Protein AF-K1SPN5-F1 (afdb_monomer)

Radius of gyration: 24.49 Å; Cα contacts (8 Å, |Δi|>4): 151; chains: 1; bounding box: 62×58×58 Å

InterPro domains:
  IPR012867 Domain of unknown function DUF1648 [PF07853] (56-100)

Organism: NCBI:txid408170

Secondary structure (DSSP, 8-state):
--SSSS------GGG--HHHHHHHHHHHHHHTHHHHHHHHHHHHHHHTSHHHHHHHHHHHHHHHHHHTTTS-SEEEEEEETTEEEEEEEGGGGGHHHHHHHHIIIIIHHHHHHHHHTT-TTHHHHHHHHHHHHHHHHHHHHHHHHHHHTTS---HHHHHHHHHHHHHHHHHHHHHHHHHHHHH--

Sequence (185 aa):
MCEKMLDEESISYEKLQVEQYVTELQDYWKDNQTVFKLDSVSFLYIWGSMLTWITITVLCLIIGALSYSKLPTEIPVQWSKGVATSLVNKNWIFICPVICIIIRYLLKPFIYAKLQMNNYYGEIITEYLTNYMCFIVLSVEIFSILFTFGVVKSVVVLLFVDTAIFIGLLVVGLTKMDLRGKEVL

Solvent-accessible surface area (backbone atoms only — not comparable to full-atom values): 10394 Å² total; per-residue (Å²): 145,88,81,84,87,83,84,80,83,78,88,70,80,88,70,68,68,60,67,63,56,50,55,50,49,53,51,49,51,61,69,46,38,59,61,61,53,48,46,39,43,52,45,48,55,53,48,29,32,71,64,44,44,53,52,51,36,50,47,34,50,50,52,36,62,73,42,56,85,77,52,57,74,56,39,54,80,39,74,54,98,60,40,72,75,39,72,41,57,46,74,57,53,64,45,46,35,53,50,38,49,44,41,58,70,59,48,33,59,56,48,32,61,62,32,52,78,76,37,94,61,16,66,56,50,31,36,30,52,44,35,49,55,38,46,51,43,44,52,50,50,53,46,35,55,37,37,75,72,67,75,53,57,58,67,66,61,52,52,51,51,52,49,54,52,54,52,49,47,48,54,55,19,50,54,52,52,52,55,52,59,61,74,77,109

Mean predicted aligned error: 11.56 Å

pLDDT: mean 81.72, std 17.34, range [42.69, 98.0]

Foldseek 3Di:
DPPPPPPDDDPDPPPPPVVVVVVVVVVVCVVCVVVVLVVLLVCLVVLLDPVLLVVLLVLLVVLLVVCLVVFDQWWADDDDPQDRPDIDGSVCSNCLSVVLVCLVPPVLVVQLVVQVVPDPCSSSVSSNVSSLVSVLSSLSSVVRSCVSVVNDRDNPVVVVVSVVVSVVSVVSNVVSVVVVVVVVD

Structure (mmCIF, N/CA/C/O backbone):
data_AF-K1SPN5-F1
#
_entry.id   AF-K1SPN5-F1
#
loop_
_atom_site.group_PDB
_atom_site.id
_atom_site.type_symbol
_atom_site.label_atom_id
_atom_site.label_alt_id
_atom_site.label_comp_id
_atom_site.label_asym_id
_atom_site.label_entity_id
_atom_site.label_seq_id
_atom_site.pdbx_PDB_ins_code
_atom_site.Cartn_x
_atom_site.Cartn_y
_atom_site.Cartn_z
_atom_site.occupancy
_atom_site.B_iso_or_equiv
_atom_site.auth_seq_id
_atom_site.auth_comp_id
_atom_site.auth_asym_id
_atom_site.auth_atom_id
_atom_site.pdbx_PDB_model_num
ATOM 1 N N . MET A 1 1 ? -37.118 43.566 -34.514 1.00 47.38 1 MET A N 1
ATOM 2 C CA . MET A 1 1 ? -36.275 42.359 -34.687 1.00 47.38 1 MET A CA 1
ATOM 3 C C . MET A 1 1 ? -36.193 41.569 -33.370 1.00 47.38 1 MET A C 1
ATOM 5 O O . MET A 1 1 ? -35.115 41.166 -32.979 1.00 47.38 1 MET A O 1
ATOM 9 N N . CYS A 1 2 ? -37.329 41.364 -32.685 1.00 52.19 2 CYS A N 1
ATOM 10 C CA . CYS A 1 2 ? -37.453 40.576 -31.443 1.00 52.19 2 CYS A CA 1
ATOM 11 C C . CYS A 1 2 ? -38.845 39.915 -31.335 1.00 52.19 2 CYS A C 1
ATOM 13 O O . CYS A 1 2 ? -39.361 39.721 -30.247 1.00 52.19 2 CYS A O 1
ATOM 15 N N . GLU A 1 3 ? -39.47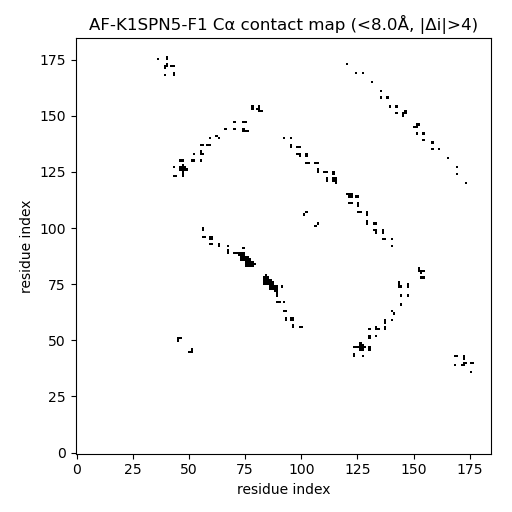3 39.584 -32.465 1.00 46.19 3 GLU A N 1
ATOM 16 C CA . GLU A 1 3 ? -40.825 38.987 -32.482 1.00 46.19 3 GLU A CA 1
ATOM 17 C C . GLU A 1 3 ? -40.953 37.826 -33.480 1.00 46.19 3 GLU A C 1
ATOM 19 O O . GLU A 1 3 ? -42.043 37.350 -33.753 1.00 46.19 3 GLU A O 1
ATOM 24 N N . LYS A 1 4 ? -39.831 37.342 -34.033 1.00 45.22 4 LYS A N 1
ATOM 25 C CA . LYS A 1 4 ? -39.812 36.278 -35.054 1.00 45.22 4 LYS A CA 1
ATOM 26 C C . LYS A 1 4 ? -39.119 34.979 -34.621 1.00 45.22 4 LYS A C 1
ATOM 28 O O . LYS A 1 4 ? -38.782 34.172 -35.471 1.00 45.22 4 LYS A O 1
ATOM 33 N N . MET A 1 5 ? -38.884 34.781 -33.322 1.00 48.81 5 MET A N 1
ATOM 34 C CA . MET A 1 5 ? -38.258 33.552 -32.793 1.00 48.81 5 MET A CA 1
ATOM 35 C C . MET A 1 5 ? -39.192 32.705 -31.916 1.00 48.81 5 MET A C 1
ATOM 37 O O . MET A 1 5 ? -38.716 31.816 -31.221 1.00 48.81 5 MET A O 1
ATOM 41 N N . LEU A 1 6 ? -40.499 32.981 -31.900 1.00 53.19 6 LEU A N 1
ATOM 42 C CA . LEU A 1 6 ? -41.441 32.280 -31.016 1.00 53.19 6 LEU A CA 1
ATOM 43 C C . LEU A 1 6 ? -42.553 31.527 -31.748 1.00 53.19 6 LEU A C 1
ATOM 45 O O . LEU A 1 6 ? -43.523 31.143 -31.110 1.00 53.19 6 LEU A O 1
ATOM 49 N N . ASP A 1 7 ? -42.401 31.274 -33.046 1.00 49.66 7 ASP A N 1
ATOM 50 C CA . ASP A 1 7 ? -43.435 30.592 -33.826 1.00 49.66 7 ASP A CA 1
ATOM 51 C C . ASP A 1 7 ? -42.809 29.549 -34.759 1.00 49.66 7 ASP A C 1
ATOM 53 O O . ASP A 1 7 ? -42.741 29.737 -35.966 1.00 49.66 7 ASP A O 1
ATOM 57 N N . GLU A 1 8 ? -42.251 28.488 -34.166 1.00 46.84 8 GLU A N 1
ATOM 58 C CA . GLU A 1 8 ? -42.117 27.164 -34.797 1.00 46.84 8 GLU A CA 1
ATOM 59 C C . GLU A 1 8 ? -41.798 26.106 -33.723 1.00 46.84 8 GLU A C 1
ATOM 61 O O . GLU A 1 8 ? -40.666 25.739 -33.413 1.00 46.84 8 GLU A O 1
ATOM 66 N N . GLU A 1 9 ? -42.877 25.748 -33.039 1.00 46.34 9 GLU A N 1
ATOM 67 C CA . GLU A 1 9 ? -43.301 24.410 -32.633 1.00 46.34 9 GLU A CA 1
ATOM 68 C C . GLU A 1 9 ? -42.319 23.220 -32.794 1.00 46.34 9 GLU A C 1
ATOM 70 O O . GLU A 1 9 ? -41.941 22.801 -33.885 1.00 46.34 9 GLU A O 1
ATOM 75 N N . SER A 1 10 ? -42.079 22.550 -31.660 1.00 44.28 10 SER A N 1
ATOM 76 C CA . SER A 1 10 ? -41.686 21.137 -31.518 1.00 44.28 10 SER A CA 1
ATOM 77 C C . SER A 1 10 ? -40.294 20.710 -32.018 1.00 44.28 10 SER A C 1
ATOM 79 O O . SER A 1 10 ? -40.109 20.129 -33.085 1.00 44.28 10 SER A O 1
ATOM 81 N N . ILE A 1 11 ? -39.298 20.836 -31.136 1.00 48.09 11 ILE A N 1
ATOM 82 C CA . ILE A 1 11 ? -38.079 20.024 -31.224 1.00 48.09 11 ILE A CA 1
ATOM 83 C C . ILE A 1 11 ? -38.477 18.573 -30.908 1.00 48.09 11 ILE A C 1
ATOM 85 O O . ILE A 1 11 ? -38.583 18.176 -29.748 1.00 48.09 11 ILE A O 1
ATOM 89 N N . SER A 1 12 ? -38.764 17.787 -31.948 1.00 42.69 12 SER A N 1
ATOM 90 C CA . SER A 1 12 ? -38.961 16.342 -31.833 1.00 42.69 12 SER A CA 1
ATOM 91 C C . SER A 1 12 ? -37.648 15.682 -31.399 1.00 42.69 12 SER A C 1
ATOM 93 O O . SER A 1 12 ? -36.665 15.659 -32.140 1.00 42.69 12 SER A O 1
ATOM 95 N N . TYR A 1 13 ? -37.641 15.125 -30.187 1.00 45.06 13 TYR A N 1
ATOM 96 C CA . TYR A 1 13 ? -36.528 14.363 -29.604 1.00 45.06 13 TYR A CA 1
ATOM 97 C C . TYR A 1 13 ? -36.290 13.001 -30.285 1.00 45.06 13 TYR A C 1
ATOM 99 O O . TYR A 1 13 ? -35.377 12.272 -29.907 1.00 45.06 13 TYR A O 1
ATOM 107 N N . GLU A 1 14 ? -37.084 12.645 -31.295 1.00 45.75 14 GLU A N 1
ATOM 108 C CA . GLU A 1 14 ? -37.086 11.315 -31.916 1.00 45.75 14 GLU A CA 1
ATOM 109 C C . GLU A 1 14 ? -36.042 11.151 -33.038 1.00 45.75 14 GLU A C 1
ATOM 111 O O . GLU A 1 14 ? -35.886 10.071 -33.602 1.00 45.75 14 GLU A O 1
ATOM 116 N N . LYS A 1 15 ? -35.295 12.215 -33.363 1.00 47.72 15 LYS A N 1
ATOM 117 C CA . LYS A 1 15 ? -34.285 12.225 -34.437 1.00 47.72 15 LYS A CA 1
ATOM 118 C C . LYS A 1 15 ? -32.887 12.631 -33.980 1.00 47.72 15 LYS A C 1
ATOM 120 O O . LYS A 1 15 ? -32.094 13.130 -34.778 1.00 47.72 15 LYS A O 1
ATOM 125 N N . LEU A 1 16 ? -32.544 12.384 -32.717 1.00 45.12 16 LEU A N 1
ATOM 126 C CA . LEU A 1 16 ? -31.136 12.395 -32.338 1.00 45.12 16 LEU A CA 1
ATOM 127 C C . LEU A 1 16 ? -30.482 11.178 -33.009 1.00 45.12 16 LEU A C 1
ATOM 129 O O . LEU A 1 16 ? -30.700 10.044 -32.589 1.00 45.12 16 LEU A O 1
ATOM 133 N N . GLN A 1 17 ? -29.728 11.396 -34.087 1.00 49.62 17 GLN A N 1
ATOM 134 C CA . GLN A 1 17 ? -28.876 10.369 -34.688 1.00 49.62 17 GLN A CA 1
ATOM 135 C C . GLN A 1 17 ? -27.737 10.046 -33.714 1.00 49.62 17 GLN A C 1
ATOM 137 O O . GLN A 1 17 ? -26.614 10.526 -33.846 1.00 49.62 17 GLN A O 1
ATOM 142 N N . VAL A 1 18 ? -28.053 9.241 -32.697 1.00 51.66 18 VAL A N 1
ATOM 143 C CA . VAL A 1 18 ? -27.109 8.769 -31.675 1.00 51.66 18 VAL A CA 1
ATOM 144 C C . VAL A 1 18 ? -25.936 8.033 -32.331 1.00 51.66 18 VAL A C 1
ATOM 146 O O . VAL A 1 18 ? -24.813 8.111 -31.851 1.00 51.66 18 VAL A O 1
ATOM 149 N N . GLU A 1 19 ? -26.167 7.387 -33.474 1.00 50.88 19 GLU A N 1
ATOM 150 C CA . GLU A 1 19 ? -25.165 6.604 -34.203 1.00 50.88 19 GLU A CA 1
ATOM 151 C C . GLU A 1 19 ? -23.981 7.442 -34.706 1.00 50.88 19 GLU A C 1
ATOM 153 O O . GLU A 1 19 ? -22.849 6.965 -34.657 1.00 50.88 19 GLU A O 1
ATOM 15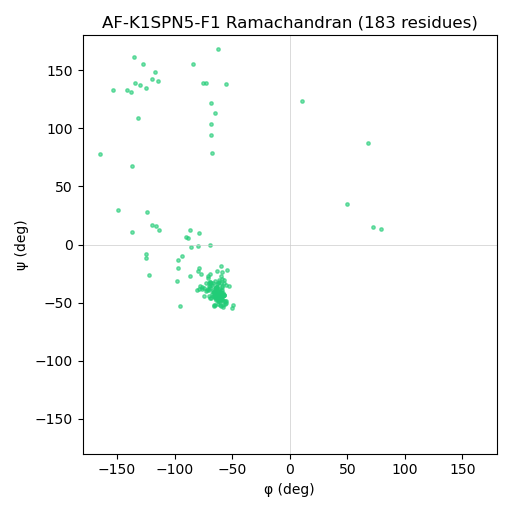8 N N . GLN A 1 20 ? -24.198 8.705 -35.096 1.00 49.47 20 GLN A N 1
ATOM 159 C CA . GLN A 1 20 ? -23.121 9.572 -35.589 1.00 49.47 20 GLN A CA 1
ATOM 160 C C . GLN A 1 20 ? -22.194 10.038 -34.451 1.00 49.47 20 GLN A C 1
ATOM 162 O O . GLN A 1 20 ? -20.978 10.121 -34.626 1.00 49.47 20 GLN A O 1
ATOM 167 N N . TYR A 1 21 ? -22.752 10.223 -33.249 1.00 49.25 21 TYR A N 1
ATOM 168 C CA . TYR A 1 21 ? -21.980 10.478 -32.029 1.00 49.25 21 TYR A CA 1
ATOM 169 C C . TYR A 1 21 ? -21.208 9.243 -31.547 1.00 49.25 21 TYR A C 1
ATOM 171 O O . TYR A 1 21 ? -20.159 9.391 -30.926 1.00 49.25 21 TYR A O 1
ATOM 179 N N . VAL A 1 22 ? -21.687 8.024 -31.823 1.00 49.84 22 VAL A N 1
ATOM 180 C CA . VAL A 1 22 ? -20.993 6.782 -31.431 1.00 49.84 22 VAL A CA 1
ATOM 181 C C . VAL A 1 22 ? -19.755 6.543 -32.299 1.00 49.84 22 VAL A C 1
ATOM 183 O O . VAL A 1 22 ? -18.710 6.176 -31.762 1.00 49.84 22 VAL A O 1
ATOM 186 N N . THR A 1 23 ? -19.830 6.809 -33.607 1.00 54.78 23 THR A N 1
ATOM 187 C CA . THR A 1 23 ? -18.657 6.738 -34.496 1.00 54.78 23 THR A CA 1
ATOM 188 C C . THR A 1 23 ? -17.597 7.773 -34.131 1.00 54.78 23 THR A C 1
ATOM 190 O O . THR A 1 23 ? -16.426 7.420 -34.004 1.00 54.78 23 THR A O 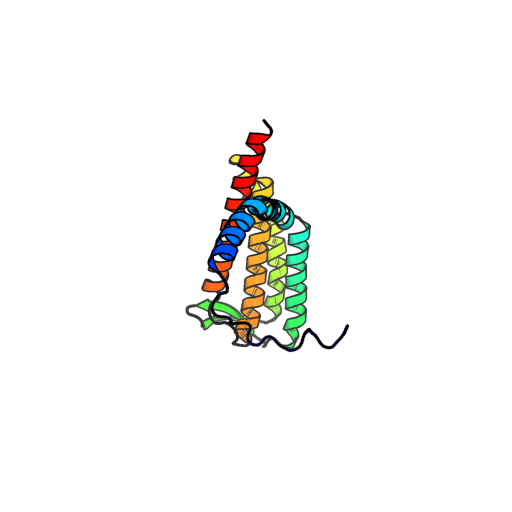1
ATOM 193 N N . GLU A 1 24 ? -18.000 9.015 -33.843 1.00 57.09 24 GLU A N 1
ATOM 194 C CA . GLU A 1 24 ? -17.069 10.052 -33.387 1.00 57.09 24 GLU A CA 1
ATOM 195 C C . GLU A 1 24 ? -16.497 9.748 -32.001 1.00 57.09 24 GLU A C 1
ATOM 197 O O . GLU A 1 24 ? -15.322 10.002 -31.772 1.00 57.09 24 GLU A O 1
ATOM 202 N N . LEU A 1 25 ? -17.262 9.143 -31.084 1.00 55.88 25 LEU A N 1
ATOM 203 C CA . LEU A 1 25 ? -16.736 8.731 -29.780 1.00 55.88 25 LEU A CA 1
ATOM 204 C C . LEU A 1 25 ? -15.667 7.645 -29.931 1.00 55.88 25 LEU A C 1
ATOM 206 O O . LEU A 1 25 ? -14.656 7.688 -29.235 1.00 55.88 25 LEU A O 1
ATOM 210 N N . GLN A 1 26 ? -15.874 6.682 -30.829 1.00 57.34 26 GLN A N 1
ATOM 211 C CA . GLN A 1 26 ? -14.956 5.566 -31.040 1.00 57.34 26 GLN A CA 1
ATOM 212 C C . GLN A 1 26 ? -13.663 6.015 -31.732 1.00 57.34 26 GLN A C 1
ATOM 214 O O . GLN A 1 26 ? -12.584 5.591 -31.314 1.00 57.34 26 GLN A O 1
ATOM 219 N N . ASP A 1 27 ? -13.754 6.927 -32.702 1.00 61.62 27 ASP A N 1
ATOM 220 C CA . ASP A 1 27 ? -12.591 7.557 -33.332 1.00 61.62 27 ASP A CA 1
ATOM 221 C C . ASP A 1 27 ? -11.887 8.541 -32.383 1.00 61.62 27 ASP A C 1
ATOM 223 O O . ASP A 1 27 ? -10.665 8.505 -32.267 1.00 61.62 27 ASP A O 1
ATOM 227 N N . TYR A 1 28 ? -12.620 9.302 -31.565 1.00 58.84 28 TYR A N 1
ATOM 228 C CA . TYR A 1 28 ? -12.045 10.167 -30.526 1.00 58.84 28 TYR A CA 1
ATOM 229 C C . TYR A 1 28 ? -11.316 9.371 -29.435 1.00 58.84 28 TYR A C 1
ATOM 231 O O . TYR A 1 28 ? -10.268 9.794 -28.943 1.00 58.84 28 TYR A O 1
ATOM 239 N N . TRP A 1 29 ? -11.836 8.200 -29.054 1.00 55.69 29 TRP A N 1
ATOM 240 C CA . TRP A 1 29 ? -11.173 7.288 -28.116 1.00 55.69 29 TRP A CA 1
ATOM 241 C C . TRP A 1 29 ? -9.906 6.670 -28.714 1.00 55.69 29 TRP A C 1
ATOM 243 O O . TRP A 1 29 ? -8.939 6.408 -27.997 1.00 55.69 29 TRP A O 1
ATOM 253 N N . LYS A 1 30 ? -9.906 6.440 -30.030 1.00 60.56 30 LYS A N 1
ATOM 254 C CA . LYS A 1 30 ? -8.782 5.887 -30.791 1.00 60.56 30 LYS A CA 1
ATOM 255 C C . LYS A 1 30 ? -7.684 6.931 -31.017 1.00 60.56 30 LYS A C 1
ATOM 257 O O . LYS A 1 30 ? -6.509 6.607 -30.843 1.00 60.56 30 LYS A O 1
ATOM 262 N N . ASP A 1 31 ? -8.062 8.179 -31.272 1.00 61.69 31 ASP A N 1
ATOM 263 C CA . ASP A 1 31 ? -7.148 9.308 -31.467 1.00 61.69 31 ASP A CA 1
ATOM 264 C C . ASP A 1 31 ? -6.564 9.825 -30.146 1.00 61.69 31 ASP A C 1
ATOM 266 O O . ASP A 1 31 ? -5.373 10.124 -30.070 1.00 61.69 31 ASP A O 1
ATOM 270 N N . ASN A 1 32 ? -7.344 9.826 -29.059 1.00 53.41 32 ASN A N 1
ATOM 271 C CA . ASN A 1 32 ? -6.856 10.175 -27.716 1.00 53.41 32 ASN A CA 1
ATOM 272 C C . ASN A 1 32 ? -6.326 8.975 -26.926 1.00 53.41 32 ASN A C 1
ATOM 274 O O . ASN A 1 32 ? -5.947 9.099 -25.755 1.00 53.41 32 ASN A O 1
ATOM 278 N N . GLN A 1 33 ? -6.230 7.806 -27.559 1.00 52.44 33 GLN A N 1
ATOM 279 C CA . GLN A 1 33 ? -5.636 6.630 -26.941 1.00 52.44 33 GLN A CA 1
ATOM 280 C C . GLN A 1 33 ? -4.176 6.894 -26.557 1.00 52.44 33 GLN A C 1
ATOM 282 O O . GLN A 1 33 ? -3.689 6.290 -25.613 1.00 52.44 33 GLN A O 1
ATOM 287 N N . THR A 1 34 ? -3.473 7.795 -27.248 1.00 50.81 34 THR A N 1
ATOM 288 C CA . THR A 1 34 ? -2.126 8.288 -26.903 1.00 50.81 34 THR A CA 1
ATOM 289 C C . THR A 1 34 ? -2.088 9.042 -25.575 1.00 50.81 34 THR A C 1
ATOM 291 O O . THR A 1 34 ? -1.140 8.845 -24.820 1.00 50.81 34 THR A O 1
ATOM 294 N N . VAL A 1 35 ? -3.124 9.814 -25.231 1.00 49.28 35 VAL A N 1
ATOM 295 C CA . VAL A 1 35 ? -3.245 10.532 -23.945 1.00 49.28 35 VAL A CA 1
ATOM 296 C C . VAL A 1 35 ? -3.448 9.540 -22.794 1.00 49.28 35 VAL A C 1
ATOM 298 O O . VAL A 1 35 ? -2.698 9.569 -21.820 1.00 49.28 35 VAL A O 1
ATOM 301 N N . PHE A 1 36 ? -4.345 8.561 -22.954 1.00 48.22 36 PHE A N 1
ATOM 302 C CA . PHE A 1 36 ? -4.490 7.441 -22.006 1.00 48.22 36 PHE A CA 1
ATOM 303 C C . PHE A 1 36 ? -3.290 6.465 -22.027 1.00 48.22 36 PHE A C 1
ATOM 305 O O . PHE A 1 36 ? -3.014 5.763 -21.051 1.00 48.22 36 PHE A O 1
ATOM 312 N N . LYS A 1 37 ? -2.544 6.381 -23.138 1.00 50.28 37 LYS A N 1
ATOM 313 C CA . LYS A 1 37 ? -1.304 5.589 -23.249 1.00 50.28 37 LYS A CA 1
ATOM 314 C C . LYS A 1 37 ? -0.135 6.244 -22.525 1.00 50.28 37 LYS A C 1
ATOM 316 O O . LYS A 1 37 ? 0.628 5.512 -21.893 1.00 50.28 37 LYS A O 1
ATOM 321 N N . LEU A 1 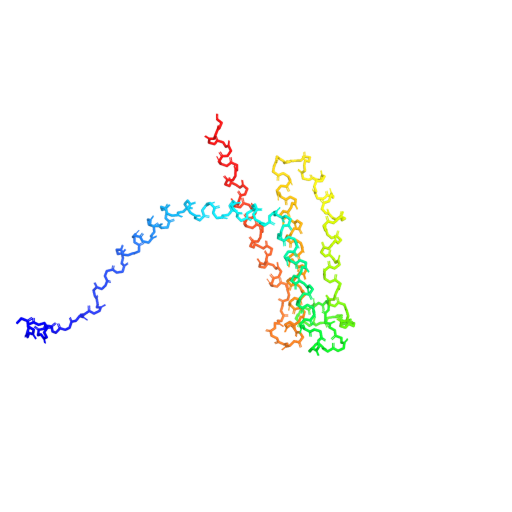38 ? -0.036 7.571 -22.564 1.00 54.34 38 LEU A N 1
ATOM 322 C CA . LEU A 1 38 ? 0.897 8.345 -21.747 1.00 54.34 38 LEU A CA 1
ATOM 323 C C . LEU A 1 38 ? 0.586 8.175 -20.256 1.00 54.34 38 LEU A C 1
ATOM 325 O O . LEU A 1 38 ? 1.510 8.065 -19.454 1.00 54.34 38 LEU A O 1
ATOM 329 N N . ASP A 1 39 ? -0.698 8.088 -19.903 1.00 71.00 39 ASP A N 1
ATOM 330 C CA . ASP A 1 39 ? -1.151 8.044 -18.513 1.00 71.00 39 ASP A CA 1
ATOM 331 C C . ASP A 1 39 ? -0.642 6.810 -17.753 1.00 71.00 39 ASP A C 1
ATOM 333 O O . ASP A 1 39 ? -0.100 6.942 -16.664 1.00 71.00 39 ASP A O 1
ATOM 337 N N . SER A 1 40 ? -0.670 5.610 -18.347 1.00 79.38 40 SER A N 1
ATOM 338 C CA . SER A 1 40 ? -0.184 4.407 -17.643 1.00 79.38 40 SER A CA 1
ATOM 339 C C . SER A 1 40 ? 1.334 4.383 -17.426 1.00 79.38 40 SER A C 1
ATOM 341 O O . SER A 1 40 ? 1.799 3.835 -16.432 1.00 79.38 40 SER A O 1
ATOM 343 N N . VAL A 1 41 ? 2.123 4.956 -18.345 1.00 82.25 41 VAL A N 1
ATOM 344 C CA . VAL A 1 41 ? 3.587 5.044 -18.171 1.00 82.25 41 VAL A CA 1
ATOM 345 C C . VAL A 1 41 ? 3.919 6.121 -17.140 1.00 82.25 41 VAL A C 1
ATOM 347 O O . VAL A 1 41 ? 4.709 5.875 -16.233 1.00 82.25 41 VAL A O 1
ATOM 350 N N . SER A 1 42 ? 3.265 7.282 -17.215 1.00 83.75 42 SER A N 1
ATOM 351 C CA . SER A 1 42 ? 3.368 8.326 -16.190 1.00 83.75 42 SER A CA 1
ATOM 352 C C . SER A 1 42 ? 2.951 7.807 -14.816 1.00 83.75 42 SER A C 1
ATOM 354 O O . SER A 1 42 ? 3.652 8.047 -13.835 1.0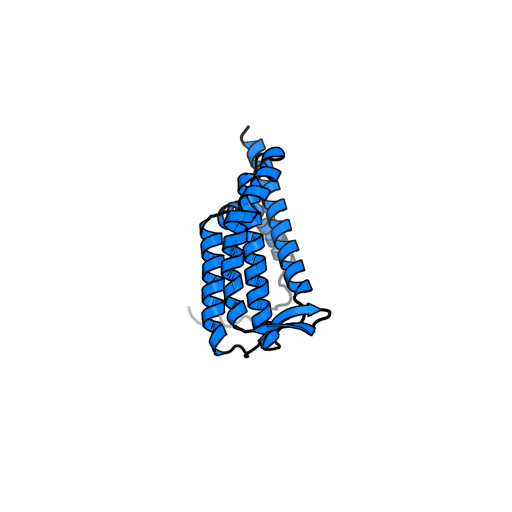0 83.75 42 SER A O 1
ATOM 356 N N . PHE A 1 43 ? 1.874 7.024 -14.745 1.00 87.56 43 PHE A N 1
ATOM 357 C CA . PHE A 1 43 ? 1.437 6.362 -13.525 1.00 87.56 43 PHE A CA 1
ATOM 358 C C . PHE A 1 43 ? 2.513 5.431 -12.976 1.00 87.56 43 PHE A C 1
ATOM 360 O O . PHE A 1 43 ? 2.773 5.487 -11.783 1.0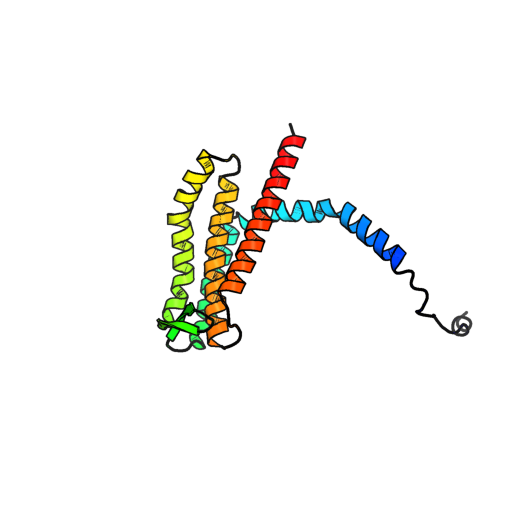0 87.56 43 PHE A O 1
ATOM 367 N N . LEU A 1 44 ? 3.185 4.621 -13.804 1.00 88.75 44 LEU A N 1
ATOM 368 C CA . LEU A 1 44 ? 4.294 3.784 -13.329 1.00 88.75 44 LEU A CA 1
ATOM 369 C C . LEU A 1 44 ? 5.401 4.601 -12.662 1.00 88.75 44 LEU A C 1
ATOM 371 O O . LEU A 1 44 ? 5.887 4.204 -11.607 1.00 88.75 44 LEU A O 1
ATOM 375 N N . TYR A 1 45 ? 5.784 5.735 -13.250 1.00 86.50 45 TYR A N 1
ATOM 376 C CA . TYR A 1 45 ? 6.825 6.597 -12.688 1.00 86.50 45 TYR A CA 1
ATOM 377 C C . TYR A 1 45 ? 6.377 7.306 -11.412 1.00 86.50 45 TYR A C 1
ATOM 379 O O . TYR A 1 45 ? 7.126 7.343 -10.438 1.00 86.50 45 TYR A O 1
ATOM 387 N N . ILE A 1 46 ? 5.155 7.845 -11.397 1.00 89.12 46 ILE A N 1
ATOM 388 C CA . ILE A 1 46 ? 4.584 8.481 -10.207 1.00 89.12 46 ILE A CA 1
ATOM 389 C C . ILE A 1 46 ? 4.462 7.438 -9.102 1.00 89.12 46 ILE A C 1
ATOM 391 O O . ILE A 1 46 ? 4.976 7.640 -8.008 1.00 89.12 46 ILE A O 1
ATOM 395 N N . TRP A 1 47 ? 3.847 6.296 -9.396 1.00 92.44 47 TRP A N 1
ATOM 396 C CA . TRP A 1 47 ? 3.620 5.229 -8.434 1.00 92.44 47 TRP A CA 1
ATOM 397 C C . TRP A 1 47 ? 4.911 4.571 -7.961 1.00 92.44 47 TRP A C 1
ATOM 399 O O . TRP A 1 47 ? 4.997 4.194 -6.800 1.00 92.44 47 TRP A O 1
ATOM 409 N N . GLY A 1 48 ? 5.928 4.466 -8.816 1.00 89.62 48 GLY A N 1
ATOM 410 C CA . GLY A 1 48 ? 7.276 4.010 -8.472 1.00 89.62 48 GLY A CA 1
ATOM 411 C C . GLY A 1 48 ? 8.143 5.078 -7.794 1.00 89.62 48 GLY A C 1
ATOM 412 O O . GLY A 1 48 ? 9.347 4.889 -7.647 1.00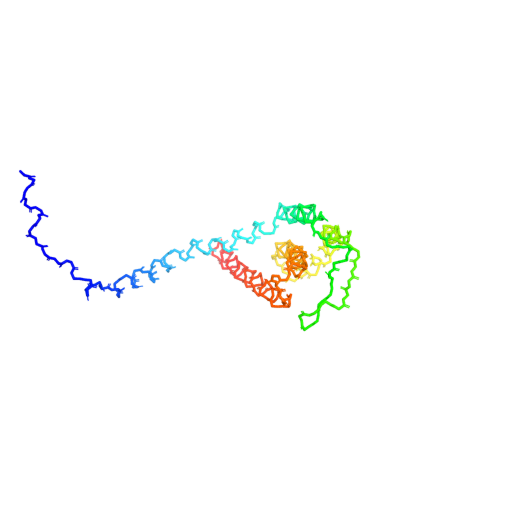 89.62 48 GLY A O 1
ATOM 413 N N . SER A 1 49 ? 7.577 6.219 -7.395 1.00 89.62 49 SER A N 1
ATOM 414 C CA . SER A 1 49 ? 8.338 7.279 -6.737 1.00 89.62 49 SER A CA 1
ATOM 415 C C . SER A 1 49 ? 8.484 7.049 -5.230 1.00 89.62 49 SER A C 1
ATOM 417 O O . SER A 1 49 ? 7.651 6.427 -4.565 1.00 89.62 49 SER A O 1
ATOM 419 N N . MET A 1 50 ? 9.532 7.641 -4.655 1.00 91.94 50 MET A N 1
ATOM 420 C CA . MET A 1 50 ? 9.673 7.762 -3.201 1.00 91.94 50 MET A CA 1
ATOM 421 C C . MET A 1 50 ? 8.480 8.542 -2.609 1.00 91.94 50 MET A C 1
ATOM 423 O O . MET A 1 50 ? 7.932 8.178 -1.572 1.00 91.94 50 MET A O 1
ATOM 427 N N . LEU A 1 51 ? 8.023 9.589 -3.302 1.00 93.75 51 LEU A N 1
ATOM 428 C CA . LEU A 1 51 ? 6.938 10.441 -2.823 1.00 93.75 51 LEU A CA 1
ATOM 429 C C . LEU A 1 51 ? 5.661 9.637 -2.549 1.00 93.75 51 LEU A C 1
ATOM 431 O O . LEU A 1 51 ? 5.071 9.799 -1.486 1.00 93.75 51 LEU A O 1
ATOM 435 N N . THR A 1 52 ? 5.297 8.707 -3.435 1.00 94.50 52 THR A N 1
ATOM 436 C CA . THR A 1 52 ? 4.141 7.819 -3.237 1.00 94.50 52 THR A CA 1
ATOM 437 C C . THR A 1 52 ? 4.262 6.987 -1.965 1.00 94.50 52 THR A C 1
ATOM 439 O O . THR A 1 52 ? 3.293 6.882 -1.214 1.00 94.50 52 THR A O 1
ATOM 442 N N . TRP A 1 53 ? 5.445 6.445 -1.666 1.00 96.31 53 TRP A N 1
ATOM 443 C CA . TRP A 1 53 ? 5.665 5.714 -0.416 1.00 96.31 53 TRP A CA 1
ATOM 444 C C . TRP A 1 53 ? 5.458 6.601 0.819 1.00 96.31 53 TRP A C 1
ATOM 446 O O . TRP A 1 53 ? 4.800 6.178 1.776 1.00 96.31 53 TRP A O 1
ATOM 456 N N . ILE A 1 54 ? 5.993 7.829 0.798 1.00 96.38 54 ILE A N 1
ATOM 457 C CA . ILE A 1 54 ? 5.812 8.799 1.890 1.00 96.38 54 ILE A CA 1
ATOM 458 C C . ILE A 1 54 ? 4.325 9.091 2.059 1.00 96.38 54 ILE A C 1
ATOM 460 O O . ILE A 1 54 ? 3.810 8.996 3.170 1.00 96.38 54 ILE A O 1
ATOM 464 N N . THR A 1 55 ? 3.629 9.396 0.963 1.00 96.88 55 THR A N 1
ATOM 465 C CA . THR A 1 55 ? 2.197 9.694 0.972 1.00 96.88 55 THR A CA 1
ATOM 466 C C . THR A 1 55 ? 1.392 8.542 1.562 1.00 96.88 55 THR A C 1
ATOM 468 O O . THR A 1 55 ? 0.596 8.785 2.463 1.00 96.88 55 THR A O 1
ATOM 471 N N . ILE A 1 56 ? 1.625 7.296 1.136 1.00 97.19 56 ILE A N 1
ATOM 472 C CA . ILE A 1 56 ? 0.925 6.122 1.684 1.00 97.19 56 ILE A CA 1
ATOM 473 C C . ILE A 1 56 ? 1.195 5.985 3.186 1.00 97.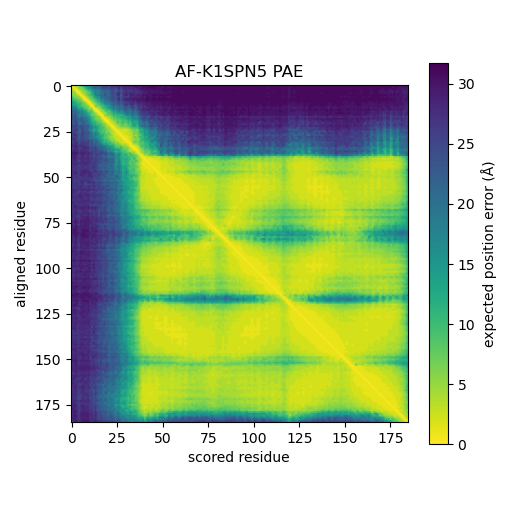19 56 ILE A C 1
ATOM 475 O O . ILE A 1 56 ? 0.263 5.845 3.969 1.00 97.19 56 ILE A O 1
ATOM 479 N N . THR A 1 57 ? 2.457 6.082 3.606 1.00 97.25 57 THR A N 1
ATOM 480 C CA . THR A 1 57 ? 2.840 5.911 5.018 1.00 97.25 57 THR A CA 1
ATOM 481 C C . THR A 1 57 ? 2.240 7.002 5.910 1.00 97.25 57 THR A C 1
ATOM 483 O O . THR A 1 57 ? 1.751 6.721 7.005 1.00 97.25 57 THR A O 1
ATOM 486 N N . VAL A 1 58 ? 2.241 8.250 5.435 1.00 97.75 58 VAL A N 1
ATOM 487 C CA . VAL A 1 58 ? 1.614 9.386 6.121 1.00 97.75 58 VAL A CA 1
ATOM 488 C C . VAL A 1 58 ? 0.096 9.226 6.162 1.00 97.75 58 VAL A C 1
ATOM 490 O O . VAL A 1 58 ? -0.506 9.508 7.194 1.00 97.75 58 VAL A O 1
ATOM 493 N N . LEU A 1 59 ? -0.528 8.731 5.091 1.00 98.00 59 LEU A N 1
ATOM 494 C CA . LEU A 1 59 ? -1.963 8.448 5.075 1.00 98.00 59 LEU A CA 1
ATOM 495 C C . LEU A 1 59 ? -2.344 7.387 6.107 1.00 98.00 59 LEU A C 1
ATOM 497 O O . LEU A 1 59 ? -3.318 7.614 6.820 1.00 98.00 59 LEU A O 1
ATOM 501 N N . CYS A 1 60 ? -1.564 6.310 6.258 1.00 96.94 60 CYS A N 1
ATOM 502 C CA . CYS A 1 60 ? -1.784 5.332 7.329 1.00 96.94 60 CYS A CA 1
ATOM 503 C C . CYS A 1 60 ? -1.781 6.019 8.706 1.00 96.94 60 CYS A C 1
ATOM 505 O O . CYS A 1 60 ? -2.702 5.873 9.501 1.00 96.94 60 CYS A O 1
ATOM 507 N N . LEU A 1 61 ? -0.780 6.865 8.979 1.00 96.81 61 LEU A N 1
ATOM 508 C CA . LEU A 1 61 ? -0.707 7.598 10.250 1.00 96.81 61 LEU A CA 1
ATOM 509 C C . LEU A 1 61 ? -1.904 8.531 10.469 1.00 96.81 61 LEU A C 1
ATOM 511 O O . LEU A 1 61 ? -2.455 8.571 11.570 1.00 96.81 61 LEU A O 1
ATOM 515 N N . ILE A 1 62 ? -2.306 9.280 9.439 1.00 97.25 62 ILE A N 1
ATOM 516 C CA . ILE A 1 62 ? -3.443 10.205 9.507 1.00 97.25 62 ILE A CA 1
ATOM 517 C C . ILE A 1 62 ? -4.740 9.433 9.761 1.00 97.25 62 ILE A C 1
ATOM 519 O O . ILE A 1 62 ? -5.510 9.809 10.643 1.00 97.25 62 ILE A O 1
ATOM 523 N N . ILE A 1 63 ? -4.986 8.351 9.023 1.00 96.00 63 ILE A N 1
ATOM 524 C CA . ILE A 1 63 ? -6.202 7.540 9.147 1.00 96.00 63 ILE A CA 1
ATOM 525 C C . ILE A 1 63 ? -6.265 6.868 10.518 1.00 96.00 63 ILE A C 1
ATOM 527 O O . ILE A 1 63 ? -7.297 6.968 11.193 1.00 96.00 63 ILE A O 1
ATOM 531 N N . GLY A 1 64 ? -5.166 6.271 10.977 1.00 93.94 64 GLY A N 1
ATOM 532 C CA . GLY A 1 64 ? -5.050 5.735 12.328 1.00 93.94 64 GLY A CA 1
ATOM 533 C C . GLY A 1 64 ? -5.354 6.798 13.384 1.00 93.94 64 GLY A C 1
ATOM 534 O O . GLY A 1 64 ? -6.230 6.597 14.223 1.00 93.94 64 GLY A O 1
ATOM 535 N N . ALA A 1 65 ? -4.728 7.976 13.304 1.00 95.25 65 ALA A N 1
ATOM 536 C CA . ALA A 1 65 ? -4.941 9.059 14.266 1.00 95.25 65 ALA A CA 1
ATOM 537 C C . ALA A 1 65 ? -6.389 9.588 14.279 1.00 95.25 65 ALA A C 1
ATOM 539 O O . ALA A 1 65 ? -6.967 9.777 15.352 1.00 95.25 65 ALA A O 1
ATOM 540 N N . LEU A 1 66 ? -6.993 9.801 13.105 1.00 95.81 66 LEU A N 1
ATOM 541 C CA . LEU A 1 66 ? -8.361 10.315 12.979 1.00 95.81 66 LEU A CA 1
ATOM 542 C C . LEU A 1 66 ? -9.420 9.301 13.432 1.00 95.81 66 LEU A C 1
ATOM 544 O O . LEU A 1 66 ? -10.469 9.695 13.950 1.00 95.81 66 LEU A O 1
ATOM 548 N N . SER A 1 67 ? -9.168 8.006 13.238 1.00 94.06 67 SER A N 1
ATOM 549 C CA . SER A 1 67 ? -10.106 6.938 13.603 1.00 94.06 67 SER A CA 1
ATOM 550 C C . SER A 1 67 ? -9.969 6.482 15.059 1.00 94.06 67 SER A C 1
ATOM 552 O O . SER A 1 67 ? -10.962 6.065 15.654 1.00 94.06 67 SER A O 1
ATOM 554 N N . TYR A 1 68 ? -8.789 6.621 15.671 1.00 93.94 68 TYR A N 1
ATOM 555 C CA . TYR A 1 68 ? -8.452 6.060 16.987 1.00 93.94 68 TYR A CA 1
ATOM 556 C C . TYR A 1 68 ? -9.429 6.412 18.124 1.00 93.94 68 TYR A C 1
ATOM 558 O O . TYR A 1 68 ? -9.697 5.587 19.005 1.00 93.94 68 TYR A O 1
ATOM 566 N N . SER A 1 69 ? -9.981 7.628 18.115 1.00 91.94 69 SER A N 1
ATOM 567 C CA . SER A 1 69 ? -10.952 8.079 19.124 1.00 91.94 69 SER A CA 1
ATOM 568 C C . SER A 1 69 ? -12.320 7.407 18.986 1.00 91.94 69 SER A C 1
ATOM 570 O O . SER A 1 69 ? -13.028 7.259 19.980 1.00 91.94 69 SER A O 1
ATOM 572 N N . LYS A 1 70 ? -12.681 6.984 17.770 1.00 93.12 70 LYS A N 1
ATOM 573 C CA . LYS A 1 70 ? -13.964 6.350 17.441 1.00 93.12 70 LYS A CA 1
ATOM 574 C C . LYS A 1 70 ? -13.885 4.825 17.413 1.00 93.12 70 LYS A C 1
ATOM 576 O O . LYS A 1 70 ? -14.925 4.174 17.368 1.00 93.12 70 LYS A O 1
ATOM 581 N N . LEU A 1 71 ? -12.678 4.259 17.411 1.00 93.12 71 LEU A N 1
ATOM 582 C CA . LEU A 1 71 ? -12.484 2.815 17.402 1.00 93.12 71 LEU A CA 1
ATOM 583 C C . LEU A 1 71 ? -12.832 2.194 18.772 1.00 93.12 71 LEU A C 1
ATOM 585 O O . LEU A 1 71 ? -12.451 2.746 19.815 1.00 93.12 71 LEU A O 1
ATOM 589 N N . PRO A 1 72 ? -13.511 1.030 18.784 1.00 91.75 72 PRO A N 1
ATOM 590 C CA . PRO A 1 72 ? -13.712 0.228 19.986 1.00 91.75 72 PRO A CA 1
ATOM 591 C C . PRO A 1 72 ? -12.371 -0.248 20.557 1.00 91.75 72 PRO A C 1
ATOM 593 O O . PRO A 1 72 ? -11.330 -0.127 19.918 1.00 91.75 72 PRO A O 1
ATOM 596 N N . THR A 1 73 ? -12.374 -0.788 21.778 1.00 93.00 73 THR A N 1
ATOM 597 C CA . THR A 1 73 ? -11.151 -1.253 22.462 1.00 93.00 73 THR A CA 1
ATOM 598 C C . THR A 1 73 ? -10.404 -2.337 21.692 1.00 93.00 73 THR A C 1
ATOM 600 O O . THR A 1 73 ? -9.177 -2.412 21.790 1.00 93.00 73 THR A O 1
ATOM 603 N N . GLU A 1 74 ? -11.133 -3.135 20.914 1.00 92.50 74 GLU A N 1
ATOM 604 C CA . GLU A 1 74 ? -10.589 -4.195 20.079 1.00 92.50 74 GLU A CA 1
ATOM 605 C C . GLU A 1 74 ? -11.028 -4.028 18.626 1.00 92.50 74 GLU A C 1
ATOM 607 O O . GLU A 1 74 ? -12.198 -3.772 18.349 1.00 92.50 74 GLU A O 1
ATOM 612 N N . ILE A 1 75 ? -10.085 -4.187 17.702 1.00 92.06 75 ILE A N 1
ATOM 613 C CA . ILE A 1 75 ? -10.288 -4.083 16.259 1.00 92.06 75 ILE A CA 1
ATOM 614 C C . ILE A 1 75 ? -9.989 -5.425 15.585 1.00 92.06 75 ILE A C 1
ATOM 616 O O . ILE A 1 75 ? -9.131 -6.178 16.057 1.00 92.06 75 ILE A O 1
ATOM 620 N N . PRO A 1 76 ? -10.671 -5.744 14.477 1.00 90.19 76 PRO A N 1
ATOM 621 C CA . PRO A 1 76 ? -10.403 -6.960 13.733 1.00 90.19 76 PRO A CA 1
ATOM 622 C C . PRO A 1 76 ? -9.117 -6.836 12.917 1.00 90.19 76 PRO A C 1
ATOM 624 O O . PRO A 1 76 ? -8.866 -5.811 12.291 1.00 90.19 76 PRO A O 1
ATOM 627 N N . VAL A 1 77 ? -8.330 -7.910 12.903 1.00 86.19 77 VAL A N 1
ATOM 628 C CA . VAL A 1 77 ? -7.107 -8.031 12.079 1.00 86.19 77 VAL A CA 1
ATOM 629 C C . VAL A 1 77 ? -7.103 -9.263 11.184 1.00 86.19 77 VAL A C 1
ATOM 631 O O . VAL A 1 77 ? -6.263 -9.390 10.296 1.00 86.19 77 VAL A O 1
ATOM 634 N N . GLN A 1 78 ? -8.034 -10.188 11.410 1.00 85.88 78 GLN A N 1
ATOM 635 C CA . GLN A 1 78 ? -8.238 -11.354 10.564 1.00 85.88 78 GLN A CA 1
ATOM 636 C C . GLN A 1 78 ? -9.724 -11.536 10.299 1.00 85.88 78 GLN A C 1
ATOM 638 O O . GLN A 1 78 ? -10.547 -11.405 11.208 1.00 85.88 78 GLN A O 1
ATOM 643 N N . TRP A 1 79 ? -10.053 -11.880 9.055 1.00 88.50 79 TRP A N 1
ATOM 644 C CA . TRP A 1 79 ? -11.421 -12.094 8.605 1.00 88.50 79 TRP A CA 1
ATOM 645 C C . TRP A 1 79 ? -11.522 -13.419 7.865 1.00 88.50 79 TRP A C 1
ATOM 647 O O . TRP A 1 79 ? -10.686 -13.740 7.021 1.00 88.50 79 TRP A O 1
ATOM 657 N N . SER A 1 80 ? -12.586 -14.166 8.132 1.00 83.06 80 SER A N 1
ATOM 658 C CA . SER A 1 80 ? -12.932 -15.373 7.388 1.00 83.06 80 SER A CA 1
ATOM 659 C C . SER A 1 80 ? -14.428 -15.400 7.143 1.00 83.06 80 SER A C 1
ATOM 661 O O . SER A 1 80 ? -15.218 -15.165 8.055 1.00 83.06 80 SER A O 1
ATOM 663 N N . LYS A 1 81 ? -14.826 -15.654 5.890 1.00 81.00 81 LYS A N 1
ATOM 664 C CA . LYS A 1 81 ? -16.238 -15.727 5.467 1.00 81.00 81 LYS A CA 1
ATOM 665 C C . LYS A 1 81 ? -17.087 -14.524 5.928 1.00 81.00 81 LYS A C 1
ATOM 667 O O . LYS A 1 81 ? -18.263 -14.670 6.234 1.00 81.00 81 LYS A O 1
ATOM 672 N N . GLY A 1 82 ? -16.480 -13.336 5.974 1.00 74.62 82 GLY A N 1
ATOM 673 C CA . GLY A 1 82 ? -17.136 -12.088 6.372 1.00 74.62 82 GLY A CA 1
ATOM 674 C C . GLY A 1 82 ? -17.306 -11.871 7.877 1.00 74.62 82 GLY A C 1
ATOM 675 O O . GLY A 1 82 ? -18.034 -10.968 8.277 1.00 74.62 82 GLY A O 1
ATOM 676 N N . VAL A 1 83 ? -16.626 -12.664 8.706 1.00 80.12 83 VAL A N 1
ATOM 677 C CA . VAL A 1 83 ? -16.611 -12.535 10.168 1.00 80.12 83 VAL A CA 1
ATOM 678 C C . VAL A 1 83 ? -15.179 -12.292 10.640 1.00 80.12 83 VAL A C 1
ATOM 680 O O . VAL A 1 83 ? -14.241 -12.863 10.084 1.00 80.12 83 VAL A O 1
ATOM 683 N N . ALA A 1 84 ? -15.004 -11.450 11.661 1.00 85.38 84 ALA A N 1
ATOM 684 C CA . ALA A 1 84 ? -13.714 -11.274 12.318 1.00 85.38 84 ALA A CA 1
ATOM 685 C C . ALA A 1 84 ? -13.341 -12.547 13.094 1.00 85.38 84 ALA A C 1
ATOM 687 O O . ALA A 1 84 ? -14.088 -12.984 13.967 1.00 85.38 84 ALA A O 1
ATOM 688 N N . THR A 1 85 ? -12.198 -13.149 12.774 1.00 85.00 85 THR A N 1
ATOM 689 C CA . THR A 1 85 ? -11.700 -14.361 13.449 1.00 85.00 85 THR A CA 1
ATOM 690 C C . THR A 1 85 ? -10.686 -14.054 14.541 1.00 85.00 85 THR A C 1
ATOM 692 O O . THR A 1 85 ? -10.466 -14.885 15.416 1.00 85.00 85 THR A O 1
ATOM 695 N N . SER A 1 86 ? -10.064 -12.876 14.495 1.00 88.25 86 SER A N 1
ATOM 696 C CA . SER A 1 86 ? -9.123 -12.407 15.508 1.00 88.25 86 SER A CA 1
ATOM 697 C C . SER A 1 86 ? -9.319 -10.917 15.749 1.00 88.25 86 SER A C 1
ATOM 699 O O . SER A 1 86 ? -9.415 -10.128 14.800 1.00 88.25 86 SER A O 1
ATOM 701 N N . LEU A 1 87 ? -9.384 -10.567 17.030 1.00 91.38 87 LEU A N 1
ATOM 702 C CA . LEU A 1 87 ? -9.503 -9.213 17.542 1.00 91.38 87 LEU A CA 1
ATOM 703 C C . LEU A 1 87 ? -8.231 -8.876 18.319 1.00 91.38 87 LEU A C 1
ATOM 705 O O . LEU A 1 87 ? -7.679 -9.721 19.026 1.00 91.38 87 LEU A O 1
ATOM 709 N N . VAL A 1 88 ? -7.762 -7.645 18.180 1.00 93.25 88 VAL A N 1
ATOM 710 C CA . VAL A 1 88 ? -6.583 -7.135 18.886 1.00 93.25 88 VAL A CA 1
ATOM 711 C C . VAL A 1 88 ? -6.861 -5.750 19.436 1.00 93.25 88 VAL A C 1
ATOM 713 O O . VAL A 1 88 ? -7.761 -5.059 18.972 1.00 93.25 88 VAL A O 1
ATOM 716 N N . ASN A 1 89 ? -6.062 -5.307 20.403 1.00 94.69 89 ASN A N 1
ATOM 717 C CA . ASN A 1 89 ? -6.185 -3.965 20.960 1.00 94.69 89 ASN A CA 1
ATOM 718 C C . ASN A 1 89 ? -6.102 -2.882 19.865 1.00 94.69 89 ASN A C 1
ATOM 720 O O . ASN A 1 89 ? -5.232 -2.949 18.999 1.00 94.69 89 ASN A O 1
ATOM 724 N N . LYS A 1 90 ? -6.943 -1.846 19.939 1.00 93.19 90 LYS A N 1
ATOM 725 C CA . LYS A 1 90 ? -6.998 -0.754 18.948 1.00 93.19 90 LYS A CA 1
ATOM 726 C C . LYS A 1 90 ? -5.676 -0.036 18.664 1.00 93.19 90 LYS A C 1
ATOM 728 O O . LYS A 1 90 ? -5.525 0.533 17.588 1.00 93.19 90 LYS A O 1
ATOM 733 N N . ASN A 1 91 ? -4.700 -0.097 19.572 1.00 93.31 91 ASN A N 1
ATOM 734 C CA . ASN A 1 91 ? -3.348 0.425 19.346 1.00 93.31 91 ASN A CA 1
ATOM 735 C C . ASN A 1 91 ? -2.661 -0.226 18.135 1.00 93.31 91 ASN A C 1
ATOM 737 O O . ASN A 1 91 ? -1.778 0.385 17.535 1.00 93.31 91 ASN A O 1
ATOM 741 N N . TRP A 1 92 ? -3.087 -1.433 17.747 1.00 93.25 92 TRP A N 1
ATOM 742 C CA . TRP A 1 92 ? -2.599 -2.136 16.563 1.00 93.25 92 TRP A CA 1
ATOM 743 C C . TRP A 1 92 ? -2.827 -1.379 15.254 1.00 93.25 92 TRP A C 1
ATOM 745 O O . TRP A 1 92 ? -2.116 -1.653 14.291 1.00 93.25 92 TRP A O 1
ATOM 755 N N . ILE A 1 93 ? -3.729 -0.393 15.209 1.00 92.81 93 ILE A N 1
ATOM 756 C CA . ILE A 1 93 ? -3.911 0.449 14.018 1.00 92.81 93 ILE A CA 1
ATOM 757 C C . ILE A 1 93 ? -2.600 1.150 13.607 1.00 92.81 93 ILE A C 1
ATOM 759 O O . ILE A 1 93 ? -2.292 1.273 12.427 1.00 92.81 93 ILE A O 1
ATOM 763 N N . PHE A 1 94 ? -1.742 1.501 14.573 1.00 95.00 94 PHE A N 1
ATOM 764 C CA . PHE A 1 94 ? -0.458 2.161 14.310 1.00 95.00 94 PHE A CA 1
ATOM 765 C C . PHE A 1 94 ? 0.659 1.212 13.858 1.00 95.00 94 PHE A C 1
ATOM 767 O O . PHE A 1 94 ? 1.765 1.664 13.564 1.00 95.00 94 PHE A O 1
ATOM 774 N N . ILE A 1 95 ? 0.400 -0.094 13.759 1.00 95.06 95 ILE A N 1
ATOM 775 C CA . ILE A 1 95 ? 1.365 -1.038 13.185 1.00 95.06 95 ILE A CA 1
ATOM 776 C C . ILE A 1 95 ? 1.386 -0.946 11.654 1.00 95.06 95 ILE A C 1
ATOM 778 O O . ILE A 1 95 ? 2.434 -1.184 11.058 1.00 95.06 95 ILE A O 1
ATOM 782 N N . CYS A 1 96 ? 0.301 -0.510 11.008 1.00 94.50 96 CYS A N 1
ATOM 783 C CA . CYS A 1 96 ? 0.235 -0.294 9.559 1.00 94.50 96 CYS A CA 1
ATOM 784 C C . CYS A 1 96 ? 1.403 0.556 9.003 1.00 94.50 96 CYS A C 1
ATOM 786 O O . CYS A 1 96 ? 2.138 0.062 8.143 1.00 94.50 96 CYS A O 1
ATOM 788 N N . PRO A 1 97 ? 1.687 1.773 9.509 1.00 94.75 97 PRO A N 1
ATOM 789 C CA . PRO A 1 97 ? 2.836 2.555 9.044 1.00 94.75 97 PRO A CA 1
ATOM 790 C C . PRO A 1 97 ? 4.191 1.900 9.362 1.00 94.75 97 PRO A C 1
ATOM 792 O O . PRO A 1 97 ? 5.130 2.029 8.577 1.00 94.75 97 PRO A O 1
ATOM 795 N N . VAL A 1 98 ? 4.306 1.145 10.462 1.00 96.44 98 VAL A N 1
ATOM 796 C CA . VAL A 1 98 ? 5.527 0.381 10.787 1.00 96.44 98 VAL A CA 1
ATOM 797 C C . VAL A 1 98 ? 5.759 -0.733 9.764 1.00 96.44 98 VAL A C 1
ATOM 799 O O . VAL A 1 98 ? 6.885 -0.917 9.300 1.00 96.44 98 VAL A O 1
ATOM 802 N N . ILE A 1 99 ? 4.702 -1.434 9.344 1.00 95.94 99 ILE A N 1
ATOM 803 C CA . ILE A 1 99 ? 4.776 -2.437 8.276 1.00 95.94 99 ILE A CA 1
ATOM 804 C C . ILE A 1 99 ? 5.220 -1.778 6.962 1.00 95.94 99 ILE A C 1
ATOM 806 O O . ILE A 1 99 ? 6.099 -2.319 6.296 1.00 95.94 99 ILE A O 1
ATOM 810 N N . CYS A 1 100 ? 4.706 -0.596 6.607 1.00 96.62 100 CYS A N 1
ATOM 811 C CA . CYS A 1 100 ? 5.146 0.132 5.407 1.00 96.62 100 CYS A CA 1
ATOM 812 C C . CYS A 1 100 ? 6.651 0.465 5.426 1.00 96.62 100 CYS A C 1
ATOM 814 O O . CYS A 1 100 ? 7.318 0.402 4.389 1.00 96.62 100 CYS A O 1
ATOM 816 N N . ILE A 1 101 ? 7.207 0.781 6.599 1.00 95.94 101 ILE A N 1
ATOM 817 C CA . ILE A 1 101 ? 8.651 0.990 6.797 1.00 95.94 101 ILE A CA 1
ATOM 818 C C . ILE A 1 101 ? 9.412 -0.332 6.633 1.00 95.94 101 ILE A C 1
ATOM 820 O O . ILE A 1 101 ? 10.405 -0.387 5.908 1.00 95.94 101 ILE A O 1
ATOM 824 N N . ILE A 1 102 ? 8.929 -1.415 7.245 1.00 96.25 102 ILE A N 1
ATOM 825 C CA . ILE A 1 102 ? 9.523 -2.755 7.119 1.00 96.25 102 ILE A CA 1
ATOM 826 C C . ILE A 1 102 ? 9.552 -3.208 5.656 1.00 96.25 102 ILE A C 1
ATOM 828 O O . ILE A 1 102 ? 10.595 -3.638 5.167 1.00 96.25 102 ILE A O 1
ATOM 832 N N . ILE A 1 103 ? 8.446 -3.062 4.926 1.00 95.50 103 ILE A N 1
ATOM 833 C CA . ILE A 1 103 ? 8.372 -3.392 3.497 1.00 95.50 103 ILE A CA 1
ATOM 834 C C . ILE A 1 103 ? 9.431 -2.597 2.718 1.00 95.50 103 ILE A C 1
ATOM 836 O O . ILE A 1 103 ? 10.147 -3.160 1.887 1.00 95.50 103 ILE A O 1
ATOM 840 N N . ARG A 1 104 ? 9.587 -1.304 3.019 1.00 94.88 104 ARG A N 1
ATOM 841 C CA . ARG A 1 104 ? 10.522 -0.419 2.313 1.00 94.88 104 ARG A CA 1
ATOM 842 C C . ARG A 1 104 ? 11.987 -0.754 2.545 1.00 94.88 104 ARG A C 1
ATOM 844 O O . ARG A 1 104 ? 12.763 -0.685 1.598 1.00 94.88 104 ARG A O 1
ATOM 851 N N . TYR A 1 105 ? 12.375 -1.052 3.780 1.00 93.94 105 TYR A N 1
ATOM 852 C CA . TYR A 1 105 ? 13.790 -1.217 4.127 1.00 93.94 105 TYR A CA 1
ATOM 853 C C . TYR A 1 105 ? 14.236 -2.673 4.152 1.00 93.94 105 TYR A C 1
ATOM 855 O O . TYR A 1 105 ? 15.384 -2.952 3.819 1.00 93.94 105 TYR A O 1
ATOM 863 N N . LEU A 1 106 ? 13.343 -3.599 4.507 1.00 93.06 106 LEU A N 1
ATOM 864 C CA . LEU A 1 106 ? 13.657 -5.022 4.534 1.00 93.06 106 LEU A CA 1
ATOM 865 C C . LEU A 1 106 ? 13.243 -5.706 3.240 1.00 93.06 106 LEU A C 1
ATOM 867 O O . LEU A 1 106 ? 14.087 -6.336 2.624 1.00 93.06 106 LEU A O 1
ATOM 871 N N . LEU A 1 107 ? 11.993 -5.579 2.789 1.00 92.00 107 LEU A N 1
ATOM 872 C CA . LEU A 1 107 ? 11.499 -6.392 1.669 1.00 92.00 107 LEU A CA 1
ATOM 873 C C . LEU A 1 107 ? 11.955 -5.883 0.289 1.00 92.00 107 LEU A C 1
ATOM 875 O O . LEU A 1 107 ? 12.317 -6.685 -0.575 1.00 92.00 107 LEU A O 1
ATOM 879 N N . LYS A 1 108 ? 12.000 -4.560 0.092 1.00 91.94 108 LYS A N 1
ATOM 880 C CA . LYS A 1 108 ? 12.468 -3.917 -1.149 1.00 91.94 108 LYS A CA 1
ATOM 881 C C . LYS A 1 108 ? 13.819 -4.451 -1.659 1.00 91.94 108 LYS A C 1
ATOM 883 O O . LYS A 1 108 ? 13.865 -4.820 -2.832 1.00 91.94 108 LYS A O 1
ATOM 888 N N . PRO A 1 109 ? 14.912 -4.516 -0.866 1.00 90.56 109 PRO A N 1
ATOM 889 C CA . PRO A 1 109 ? 16.199 -4.994 -1.377 1.00 90.56 109 PRO A CA 1
ATOM 890 C C . PRO A 1 109 ? 16.148 -6.452 -1.855 1.00 90.56 109 PRO A C 1
ATOM 892 O O . PRO A 1 109 ? 16.801 -6.780 -2.844 1.00 90.56 109 PRO A O 1
ATOM 895 N N . PHE A 1 110 ? 15.336 -7.317 -1.233 1.00 89.88 110 PHE A N 1
ATOM 896 C CA . PHE A 1 110 ? 15.159 -8.694 -1.713 1.00 89.88 110 PHE A CA 1
ATOM 897 C C . PHE A 1 110 ? 14.452 -8.742 -3.070 1.00 89.88 110 PHE A C 1
ATOM 899 O O . PHE A 1 110 ? 14.883 -9.475 -3.962 1.00 89.88 110 PHE A O 1
ATOM 906 N N . ILE A 1 111 ? 13.389 -7.951 -3.240 1.00 89.44 111 ILE A N 1
ATOM 907 C CA . ILE A 1 111 ? 12.659 -7.856 -4.512 1.00 89.44 111 ILE A CA 1
ATOM 908 C C . ILE A 1 111 ? 13.576 -7.300 -5.603 1.00 89.44 111 ILE A C 1
ATOM 910 O O . ILE A 1 111 ? 13.652 -7.876 -6.689 1.00 89.44 111 ILE A O 1
ATOM 914 N N . TYR A 1 112 ? 14.325 -6.243 -5.284 1.00 89.81 112 TYR A N 1
ATOM 915 C CA . TYR A 1 112 ? 15.290 -5.630 -6.191 1.00 89.81 112 TYR A CA 1
ATOM 916 C C . TYR A 1 112 ? 16.321 -6.640 -6.688 1.00 89.81 112 TYR A C 1
ATOM 918 O O . TYR A 1 112 ? 16.493 -6.805 -7.895 1.00 89.81 112 TYR A O 1
ATOM 926 N N . ALA A 1 113 ? 16.956 -7.369 -5.766 1.00 89.00 113 ALA A N 1
ATOM 927 C CA . ALA A 1 113 ? 17.967 -8.365 -6.099 1.00 89.00 113 ALA A CA 1
ATOM 928 C C . ALA A 1 113 ? 17.410 -9.473 -7.007 1.00 89.00 113 ALA A C 1
ATOM 930 O O . ALA A 1 113 ? 18.081 -9.903 -7.943 1.00 89.00 113 ALA A O 1
ATOM 931 N N . LYS A 1 114 ? 16.169 -9.917 -6.772 1.00 86.88 114 LYS A N 1
ATOM 932 C CA . LYS A 1 114 ? 15.516 -10.932 -7.610 1.00 86.88 114 LYS A CA 1
ATOM 933 C C . LYS A 1 114 ? 15.148 -10.422 -9.002 1.00 86.88 114 LYS A C 1
ATOM 935 O O . LYS A 1 114 ? 15.275 -11.180 -9.961 1.00 86.88 114 LYS A O 1
ATOM 940 N N . LEU A 1 115 ? 14.678 -9.181 -9.121 1.00 86.12 115 LEU A N 1
ATOM 941 C CA . LEU A 1 115 ? 14.219 -8.624 -10.396 1.00 86.12 115 LEU A CA 1
ATOM 942 C C . LEU A 1 115 ? 15.366 -8.138 -11.286 1.00 86.12 115 LEU A C 1
ATOM 944 O O . LEU A 1 115 ? 15.317 -8.375 -12.490 1.00 86.12 115 LEU A O 1
ATOM 948 N N . GLN A 1 116 ? 16.406 -7.517 -10.722 1.00 77.94 116 GLN A N 1
ATOM 949 C CA . GLN A 1 116 ? 17.571 -7.043 -11.484 1.00 77.94 116 GLN A CA 1
ATOM 950 C C . GLN A 1 116 ? 18.324 -8.167 -12.199 1.00 77.94 116 GLN A C 1
ATOM 952 O O . GLN A 1 116 ? 18.851 -7.951 -13.284 1.00 77.94 116 GLN A O 1
ATOM 957 N N . MET A 1 117 ? 18.327 -9.380 -11.639 1.00 62.94 117 MET A N 1
ATOM 958 C CA . MET A 1 117 ? 18.918 -10.539 -12.315 1.00 62.94 117 MET A CA 1
ATOM 959 C C . MET A 1 117 ? 18.210 -10.894 -13.631 1.00 62.94 117 MET A C 1
ATOM 961 O O . MET A 1 117 ? 18.820 -11.522 -14.489 1.00 62.94 117 MET A O 1
ATOM 965 N N . ASN A 1 118 ? 16.945 -10.493 -13.800 1.00 71.50 118 ASN A N 1
ATOM 966 C CA . ASN A 1 118 ? 16.085 -10.992 -14.871 1.00 71.50 118 ASN A CA 1
ATOM 967 C C . ASN A 1 118 ? 15.477 -9.897 -15.763 1.00 71.50 118 ASN A C 1
ATOM 969 O O . ASN A 1 118 ? 14.816 -10.243 -16.741 1.00 71.50 118 ASN A O 1
ATOM 973 N N . ASN A 1 119 ? 15.608 -8.603 -15.437 1.00 78.06 119 ASN A N 1
ATOM 974 C CA . ASN A 1 119 ? 14.869 -7.560 -16.155 1.00 78.06 119 ASN A CA 1
ATOM 975 C C . ASN A 1 119 ? 15.548 -6.178 -16.150 1.00 78.06 119 ASN A C 1
ATOM 977 O O . ASN A 1 119 ? 15.895 -5.647 -15.095 1.00 78.06 119 ASN A O 1
ATOM 981 N N . TYR A 1 120 ? 15.620 -5.557 -17.333 1.00 80.69 120 TYR A N 1
ATOM 982 C CA . TYR A 1 120 ? 16.085 -4.182 -17.554 1.00 80.69 120 TYR A CA 1
ATOM 983 C C . TYR A 1 120 ? 15.260 -3.138 -16.779 1.00 80.69 120 TYR A C 1
ATOM 985 O O . TYR A 1 120 ? 15.812 -2.187 -16.234 1.00 80.69 120 TYR A O 1
ATOM 993 N N . TYR A 1 121 ? 13.947 -3.346 -16.641 1.00 85.81 121 TYR A N 1
ATOM 994 C CA . TYR A 1 121 ? 13.049 -2.453 -15.894 1.00 85.81 121 TYR A CA 1
ATOM 995 C C . TYR A 1 121 ? 12.983 -2.763 -14.387 1.00 85.81 121 TYR A C 1
ATOM 997 O O . TYR A 1 121 ? 12.099 -2.264 -13.686 1.00 85.81 121 TYR A O 1
ATOM 1005 N N . GLY A 1 122 ? 13.893 -3.597 -13.869 1.00 87.31 122 GLY A N 1
ATOM 1006 C CA . GLY A 1 122 ? 13.827 -4.150 -12.513 1.00 87.31 122 GLY A CA 1
ATOM 1007 C C . GLY A 1 122 ? 13.711 -3.106 -11.398 1.00 87.31 122 GLY A C 1
ATOM 1008 O O . GLY A 1 122 ? 13.000 -3.344 -10.425 1.00 87.31 122 GLY A O 1
ATOM 1009 N N . GLU A 1 123 ? 14.337 -1.936 -11.542 1.00 88.44 123 GLU A N 1
ATOM 1010 C CA . GLU A 1 123 ? 14.248 -0.851 -10.555 1.00 88.44 123 GLU A CA 1
ATOM 1011 C C . GLU A 1 123 ? 12.833 -0.265 -10.456 1.00 88.44 123 GLU A C 1
ATOM 1013 O O . GLU A 1 123 ? 12.246 -0.263 -9.374 1.00 88.44 123 GLU A O 1
ATOM 1018 N N . ILE A 1 124 ? 12.250 0.139 -11.590 1.00 88.94 124 ILE A N 1
ATOM 1019 C CA . ILE A 1 124 ? 10.893 0.707 -11.653 1.00 88.94 124 ILE A CA 1
ATOM 1020 C C . ILE A 1 124 ? 9.869 -0.315 -11.150 1.00 88.94 124 ILE A C 1
ATOM 1022 O O . ILE A 1 124 ? 8.993 0.023 -10.355 1.00 88.94 124 ILE A O 1
ATOM 1026 N N . ILE A 1 125 ? 10.006 -1.582 -11.556 1.00 91.44 125 ILE A N 1
ATOM 1027 C CA . ILE A 1 125 ? 9.117 -2.664 -11.109 1.00 91.44 125 ILE A CA 1
ATOM 1028 C C . ILE A 1 125 ? 9.238 -2.871 -9.595 1.00 91.44 125 ILE A C 1
ATOM 1030 O O . ILE A 1 125 ? 8.228 -3.027 -8.912 1.00 91.44 125 ILE A O 1
ATOM 1034 N N . THR A 1 126 ? 10.454 -2.850 -9.048 1.00 93.62 126 THR A N 1
ATOM 1035 C CA . THR A 1 126 ? 10.678 -3.014 -7.604 1.00 93.62 126 THR A CA 1
ATOM 1036 C C . THR A 1 126 ? 10.021 -1.895 -6.8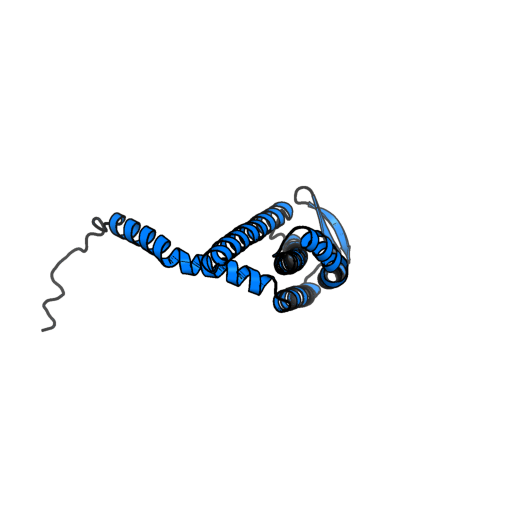10 1.00 93.62 126 THR A C 1
ATOM 1038 O O . THR A 1 126 ? 9.333 -2.170 -5.827 1.00 93.62 126 THR A O 1
ATOM 1041 N N . GLU A 1 127 ? 10.238 -0.643 -7.208 1.00 93.50 127 GLU A N 1
ATOM 1042 C CA . GLU A 1 127 ? 9.628 0.516 -6.554 1.00 93.50 127 GLU A CA 1
ATOM 1043 C C . GLU A 1 127 ? 8.100 0.431 -6.609 1.00 93.50 127 GLU A C 1
ATOM 1045 O O . GLU A 1 127 ? 7.431 0.565 -5.583 1.00 93.50 127 GLU A O 1
ATOM 1050 N N . TYR A 1 128 ? 7.558 0.103 -7.783 1.00 94.38 128 TYR A N 1
ATOM 1051 C CA . TYR A 1 128 ? 6.127 -0.068 -7.992 1.00 94.38 128 TYR A CA 1
ATOM 1052 C C . TYR A 1 128 ? 5.529 -1.142 -7.077 1.00 94.38 128 TYR A C 1
ATOM 1054 O O . TYR A 1 128 ? 4.557 -0.882 -6.367 1.00 94.38 128 TYR A O 1
ATOM 1062 N N . LEU A 1 129 ? 6.122 -2.342 -7.057 1.00 94.75 129 LEU A N 1
ATOM 1063 C CA . LEU A 1 129 ? 5.653 -3.458 -6.232 1.00 94.75 129 LEU A CA 1
ATOM 1064 C C . LEU A 1 129 ? 5.791 -3.155 -4.740 1.00 94.75 129 LEU A C 1
ATOM 1066 O O . LEU A 1 129 ? 4.908 -3.497 -3.958 1.00 94.75 129 LEU A O 1
ATOM 1070 N N . THR A 1 130 ? 6.868 -2.475 -4.346 1.00 95.56 130 THR A N 1
ATOM 1071 C CA . THR A 1 130 ? 7.084 -2.040 -2.960 1.00 95.56 130 THR A CA 1
ATOM 1072 C C . THR A 1 130 ? 5.969 -1.102 -2.510 1.00 95.56 130 THR A C 1
ATOM 1074 O O . THR A 1 130 ? 5.366 -1.317 -1.458 1.00 95.56 130 THR A O 1
ATOM 1077 N N . ASN A 1 131 ? 5.642 -0.102 -3.327 1.00 96.56 131 ASN A N 1
ATOM 1078 C CA . ASN A 1 131 ? 4.594 0.866 -3.015 1.00 96.56 131 ASN A CA 1
ATOM 1079 C C . ASN A 1 131 ? 3.200 0.234 -3.065 1.00 96.56 131 ASN A C 1
ATOM 1081 O O . ASN A 1 131 ? 2.362 0.537 -2.219 1.00 96.56 131 ASN A O 1
ATOM 1085 N N . TYR A 1 132 ? 2.970 -0.703 -3.985 1.00 95.81 132 TYR A N 1
ATOM 1086 C CA . TYR A 1 132 ? 1.746 -1.498 -4.027 1.00 95.81 132 TYR A CA 1
ATOM 1087 C C . TYR A 1 132 ? 1.548 -2.345 -2.755 1.00 95.81 132 TYR A C 1
ATOM 1089 O O . TYR A 1 132 ? 0.461 -2.338 -2.186 1.00 95.81 132 TYR A O 1
ATOM 1097 N N . MET A 1 133 ? 2.585 -3.006 -2.231 1.00 95.94 133 MET A N 1
ATOM 1098 C CA . MET A 1 133 ? 2.462 -3.737 -0.961 1.00 95.94 133 MET A CA 1
ATOM 1099 C C . MET A 1 133 ? 2.136 -2.803 0.215 1.00 95.94 133 MET A C 1
ATOM 1101 O O . MET A 1 133 ? 1.312 -3.154 1.056 1.00 95.94 133 MET A O 1
ATOM 1105 N N . CYS A 1 134 ? 2.718 -1.600 0.263 1.00 97.25 134 CYS A N 1
ATOM 1106 C CA . CYS A 1 134 ? 2.331 -0.589 1.255 1.00 97.25 134 CYS A CA 1
ATOM 1107 C C . CYS A 1 134 ? 0.877 -0.123 1.069 1.00 97.25 134 CYS A C 1
ATOM 1109 O O . CYS A 1 134 ? 0.166 0.087 2.049 1.00 97.25 134 CYS A O 1
ATOM 1111 N N . PHE A 1 135 ? 0.406 0.006 -0.173 1.00 96.81 135 PHE A N 1
ATOM 1112 C CA . PHE A 1 135 ? -0.991 0.327 -0.462 1.00 96.81 135 PHE A CA 1
ATOM 1113 C C . PHE A 1 135 ? -1.944 -0.773 0.019 1.00 96.81 135 PHE A C 1
ATOM 1115 O O . PHE A 1 135 ? -2.992 -0.462 0.571 1.00 96.81 135 PHE A O 1
ATOM 1122 N N . ILE A 1 136 ? -1.566 -2.049 -0.098 1.00 96.19 136 ILE A N 1
ATOM 1123 C CA . ILE A 1 136 ? -2.346 -3.161 0.464 1.00 96.19 136 ILE A CA 1
ATOM 1124 C C . ILE A 1 136 ? -2.474 -3.032 1.985 1.00 96.19 136 ILE A C 1
ATOM 1126 O O . ILE A 1 136 ? -3.560 -3.234 2.523 1.00 96.19 136 ILE A O 1
ATOM 1130 N N . VAL A 1 137 ? -1.408 -2.634 2.683 1.00 96.50 137 VAL A N 1
ATOM 1131 C CA . VAL A 1 137 ? -1.462 -2.374 4.133 1.00 96.50 137 VAL A CA 1
ATOM 1132 C C . VAL A 1 137 ? -2.447 -1.248 4.458 1.00 96.50 137 VAL A C 1
ATOM 1134 O O . VAL A 1 137 ? -3.285 -1.418 5.341 1.00 96.50 137 VAL A O 1
ATOM 1137 N N . LEU A 1 138 ? -2.393 -0.137 3.718 1.00 96.56 138 LEU A N 1
ATOM 1138 C CA . LEU A 1 138 ? -3.342 0.974 3.849 1.00 96.56 138 LEU A CA 1
ATOM 1139 C C . LEU A 1 138 ? -4.791 0.537 3.551 1.00 96.56 138 LEU A C 1
ATOM 1141 O O . LEU A 1 138 ? -5.717 0.902 4.271 1.00 96.56 138 LEU A O 1
ATOM 1145 N N . SER A 1 139 ? -4.993 -0.271 2.508 1.00 95.31 139 SER A N 1
ATOM 1146 C CA . SER A 1 139 ? -6.300 -0.812 2.115 1.00 95.31 139 SER A CA 1
ATOM 1147 C C . SER A 1 139 ? -6.889 -1.688 3.228 1.00 95.31 139 SER A C 1
ATOM 1149 O O . SER A 1 139 ? -8.051 -1.523 3.607 1.00 95.31 139 SER A O 1
ATOM 1151 N N . VAL A 1 140 ? -6.070 -2.547 3.849 1.00 94.44 140 VAL A N 1
ATOM 1152 C CA . VAL A 1 140 ? -6.465 -3.350 5.020 1.00 94.44 140 VAL A CA 1
ATOM 1153 C C . VAL A 1 140 ? -6.773 -2.475 6.236 1.00 94.44 140 VAL A C 1
ATOM 1155 O O . VAL A 1 140 ? -7.739 -2.755 6.946 1.00 94.44 140 VAL A O 1
ATOM 1158 N N . GLU A 1 141 ? -6.009 -1.413 6.485 1.00 95.12 141 GLU A N 1
ATOM 1159 C CA . GLU A 1 141 ? -6.278 -0.464 7.574 1.00 95.12 141 GLU A CA 1
ATOM 1160 C C . GLU A 1 141 ? -7.660 0.188 7.421 1.00 95.12 141 GLU A C 1
ATOM 1162 O O . GLU A 1 141 ? -8.504 0.102 8.319 1.00 95.12 141 GLU A O 1
ATOM 1167 N N . ILE A 1 142 ? -7.928 0.762 6.245 1.00 94.38 142 ILE A N 1
ATOM 1168 C CA . ILE A 1 142 ? -9.218 1.376 5.910 1.00 94.38 142 ILE A CA 1
ATOM 1169 C C . ILE A 1 142 ? -10.338 0.340 6.018 1.00 94.38 142 ILE A C 1
ATOM 1171 O O . ILE A 1 142 ? -11.377 0.611 6.625 1.00 94.38 142 ILE A O 1
ATOM 1175 N N . PHE A 1 143 ? -10.128 -0.862 5.480 1.00 94.38 143 PHE A N 1
ATOM 1176 C CA . PHE A 1 143 ? -11.100 -1.945 5.573 1.00 94.38 143 PHE A CA 1
ATOM 1177 C C . PHE A 1 143 ? -11.418 -2.298 7.026 1.00 94.38 143 PHE A C 1
ATOM 1179 O O . PHE A 1 143 ? -12.586 -2.457 7.368 1.00 94.38 143 PHE A O 1
ATOM 1186 N N . SER A 1 144 ? -10.406 -2.394 7.889 1.00 92.44 144 SER A N 1
ATOM 1187 C CA . SER A 1 144 ? -10.574 -2.752 9.303 1.00 92.44 144 SER A CA 1
ATOM 1188 C C . SER A 1 144 ? -11.466 -1.744 10.023 1.00 92.44 144 SER A C 1
ATOM 1190 O O . SER A 1 144 ? -12.372 -2.123 10.771 1.00 92.44 144 SER A O 1
ATOM 1192 N N . ILE A 1 145 ? -11.263 -0.457 9.737 1.00 93.31 145 ILE A N 1
ATOM 1193 C CA . ILE A 1 145 ? -12.083 0.639 10.258 1.00 93.31 145 ILE A CA 1
ATOM 1194 C C . ILE A 1 145 ? -13.515 0.531 9.717 1.00 93.31 145 ILE A C 1
ATOM 1196 O O . ILE A 1 145 ? -14.470 0.507 10.493 1.00 93.31 145 ILE A O 1
ATOM 1200 N N . LEU A 1 146 ? -13.688 0.413 8.399 1.00 93.12 146 LEU A N 1
ATOM 1201 C CA . LEU A 1 146 ? -15.011 0.319 7.770 1.00 93.12 146 LEU A CA 1
ATOM 1202 C C . LEU A 1 146 ? -15.796 -0.917 8.230 1.00 93.12 146 LEU A C 1
ATOM 1204 O O . LEU A 1 146 ? -17.007 -0.838 8.439 1.00 93.12 146 LEU A O 1
ATOM 1208 N N . PHE A 1 147 ? -15.119 -2.051 8.408 1.00 91.94 147 PHE A N 1
ATOM 1209 C CA . PHE A 1 147 ? -15.708 -3.290 8.908 1.00 91.94 147 PHE A CA 1
ATOM 1210 C C . PHE A 1 147 ? -16.184 -3.118 10.350 1.00 91.94 147 PHE A C 1
ATOM 1212 O O . PHE A 1 147 ? -17.281 -3.549 10.692 1.00 91.94 147 PHE A O 1
ATOM 1219 N N . THR A 1 148 ? -15.396 -2.431 11.180 1.00 90.81 148 THR A N 1
ATOM 1220 C CA . THR A 1 148 ? -15.758 -2.120 12.570 1.00 90.81 148 THR A CA 1
ATOM 1221 C C . THR A 1 148 ? -17.044 -1.294 12.657 1.00 90.81 148 THR A C 1
ATOM 1223 O O . THR A 1 148 ? -17.843 -1.491 13.569 1.00 90.81 148 THR A O 1
ATOM 1226 N N . PHE A 1 149 ? -17.293 -0.422 11.676 1.00 90.88 149 PHE A N 1
ATOM 1227 C CA . PHE A 1 149 ? -18.541 0.340 11.556 1.00 90.88 149 PHE A CA 1
ATOM 1228 C C . PHE A 1 149 ? -19.645 -0.376 10.756 1.00 90.88 149 PHE A C 1
ATOM 1230 O O . PHE A 1 149 ? -20.692 0.213 10.498 1.00 90.88 149 PHE A O 1
ATOM 1237 N N . GLY A 1 150 ? -19.438 -1.632 10.348 1.00 87.62 150 GLY A N 1
ATOM 1238 C CA . GLY A 1 150 ? -20.431 -2.434 9.627 1.00 87.62 150 GLY A CA 1
ATOM 1239 C C . GLY A 1 150 ? -20.672 -2.021 8.170 1.00 87.62 150 GLY A C 1
ATOM 1240 O O . GLY A 1 150 ? -21.661 -2.449 7.576 1.00 87.62 150 GLY A O 1
ATOM 1241 N N . VAL A 1 151 ? -19.789 -1.207 7.580 1.00 90.25 151 VAL A N 1
ATOM 1242 C CA . VAL A 1 151 ? -19.938 -0.681 6.209 1.00 90.25 151 VAL A CA 1
ATOM 1243 C C . VAL A 1 151 ? -19.574 -1.730 5.155 1.00 90.25 151 VAL A C 1
ATOM 1245 O O . VAL A 1 151 ? -20.187 -1.795 4.091 1.00 90.25 151 VAL A O 1
ATOM 1248 N N . VAL A 1 152 ? -18.580 -2.572 5.441 1.00 88.38 152 VAL A N 1
ATOM 1249 C CA . VAL A 1 152 ? -18.030 -3.560 4.499 1.00 88.38 152 VAL A CA 1
ATOM 1250 C C . VAL A 1 152 ? -18.007 -4.955 5.113 1.00 88.38 152 VAL A C 1
ATOM 1252 O O . VAL A 1 152 ? -17.963 -5.108 6.330 1.00 88.38 152 VAL A O 1
ATOM 1255 N N . LYS A 1 153 ? -18.031 -5.988 4.259 1.00 85.00 153 LYS A N 1
ATOM 1256 C CA . LYS A 1 153 ? -18.112 -7.395 4.694 1.00 85.00 153 LYS A CA 1
ATOM 1257 C C . LYS A 1 153 ? -16.971 -8.285 4.211 1.00 85.00 153 LYS A C 1
ATOM 1259 O O . LYS A 1 153 ? -16.690 -9.282 4.860 1.00 85.00 153 LYS A O 1
ATOM 1264 N N . SER A 1 154 ? -16.320 -7.976 3.088 1.00 86.75 154 SER A N 1
ATOM 1265 C CA . SER A 1 154 ? -15.325 -8.878 2.492 1.00 86.75 154 SER A CA 1
ATOM 1266 C C . SER A 1 154 ? -14.038 -8.158 2.121 1.00 86.75 154 SER A C 1
ATOM 1268 O O . SER A 1 154 ? -13.995 -7.418 1.141 1.00 86.75 154 SER A O 1
ATOM 1270 N N . VAL A 1 155 ? -12.980 -8.434 2.886 1.00 86.94 155 VAL A N 1
ATOM 1271 C CA . VAL A 1 155 ? -11.624 -7.946 2.598 1.00 86.94 155 VAL A CA 1
ATOM 1272 C C . VAL A 1 155 ? -11.048 -8.622 1.356 1.00 86.94 155 VAL A C 1
ATOM 1274 O O . VAL A 1 155 ? -10.327 -8.007 0.586 1.00 86.94 155 VAL A O 1
ATOM 1277 N N . VAL A 1 156 ? -11.415 -9.886 1.119 1.00 87.31 156 VAL A N 1
ATOM 1278 C CA . VAL A 1 156 ? -10.868 -10.690 0.018 1.00 87.31 156 VAL A CA 1
ATOM 1279 C C . VAL A 1 156 ? -11.239 -10.088 -1.332 1.00 87.31 156 VAL A C 1
ATOM 1281 O O . VAL A 1 156 ? -10.395 -10.011 -2.216 1.00 87.31 156 VAL A O 1
ATOM 1284 N N . VAL A 1 157 ? -12.486 -9.627 -1.481 1.00 87.88 157 VAL A N 1
ATOM 1285 C CA . VAL A 1 157 ? -12.939 -8.989 -2.726 1.00 87.88 157 VAL A CA 1
ATOM 1286 C C . VAL A 1 157 ? -12.187 -7.680 -2.958 1.00 87.88 157 VAL A C 1
ATOM 1288 O O . VAL A 1 157 ? -11.715 -7.458 -4.067 1.00 87.88 157 VAL A O 1
ATOM 1291 N N . LEU A 1 158 ? -12.020 -6.859 -1.915 1.00 89.19 158 LEU A N 1
ATOM 1292 C CA . LEU A 1 158 ? -11.265 -5.605 -1.989 1.00 89.19 158 LEU A CA 1
ATOM 1293 C C . LEU A 1 158 ? -9.821 -5.856 -2.446 1.00 89.19 158 LEU A C 1
ATOM 1295 O O . LEU A 1 158 ? -9.392 -5.317 -3.461 1.00 89.19 158 LEU A O 1
ATOM 1299 N N . LEU A 1 159 ? -9.107 -6.749 -1.755 1.00 91.12 159 LEU A N 1
ATOM 1300 C CA . LEU A 1 159 ? -7.711 -7.052 -2.067 1.00 91.12 159 LEU A CA 1
ATOM 1301 C C . LEU A 1 159 ? -7.548 -7.676 -3.453 1.00 91.12 159 LEU A C 1
ATOM 1303 O O . LEU A 1 159 ? -6.578 -7.380 -4.148 1.00 91.12 159 LEU A O 1
ATOM 1307 N N . PHE A 1 160 ? -8.486 -8.522 -3.880 1.00 92.12 160 PHE A N 1
ATOM 1308 C CA . PHE A 1 160 ? -8.462 -9.108 -5.218 1.00 92.12 160 PHE A CA 1
ATOM 1309 C C . PHE A 1 160 ? -8.610 -8.040 -6.306 1.00 92.12 160 PHE A C 1
ATOM 1311 O O . PHE A 1 160 ? -7.841 -8.040 -7.266 1.00 92.12 160 PHE A O 1
ATOM 1318 N N . VAL A 1 161 ? -9.557 -7.113 -6.137 1.00 92.38 161 VAL A N 1
ATOM 1319 C CA . VAL A 1 161 ? -9.763 -5.992 -7.064 1.00 92.38 161 VAL A CA 1
ATOM 1320 C C . VAL A 1 161 ? -8.531 -5.089 -7.100 1.00 92.38 161 VAL A C 1
ATOM 1322 O O . VAL A 1 161 ? -8.028 -4.819 -8.190 1.00 92.38 161 VAL A O 1
ATOM 1325 N N . ASP A 1 162 ? -7.986 -4.711 -5.940 1.00 92.06 162 ASP A N 1
ATOM 1326 C CA . ASP A 1 162 ? -6.757 -3.913 -5.850 1.00 92.06 162 ASP A CA 1
ATOM 1327 C C . ASP A 1 162 ? -5.612 -4.609 -6.601 1.00 92.06 162 ASP A C 1
ATOM 1329 O O . ASP A 1 162 ? -4.956 -4.021 -7.459 1.00 92.06 162 ASP A O 1
ATOM 1333 N N . THR A 1 163 ? -5.410 -5.904 -6.352 1.00 93.69 163 THR A N 1
ATOM 1334 C CA . THR A 1 163 ? -4.356 -6.690 -7.010 1.00 93.69 163 THR A CA 1
ATOM 1335 C C . THR A 1 163 ? -4.542 -6.740 -8.521 1.00 93.69 163 THR A C 1
ATOM 1337 O O . THR A 1 163 ? -3.591 -6.497 -9.262 1.00 93.69 163 THR A O 1
ATOM 1340 N N . ALA A 1 164 ? -5.755 -7.025 -8.996 1.00 94.12 164 ALA A N 1
ATOM 1341 C CA . ALA A 1 164 ? -6.045 -7.110 -10.422 1.00 94.12 164 ALA A CA 1
ATOM 1342 C C . ALA A 1 164 ? -5.771 -5.776 -11.135 1.00 94.12 164 ALA A C 1
ATOM 1344 O O . ALA A 1 164 ? -5.148 -5.767 -12.199 1.00 94.12 164 ALA A O 1
ATOM 1345 N N . ILE A 1 165 ? -6.174 -4.656 -10.528 1.00 92.06 165 ILE A N 1
ATOM 1346 C CA . ILE A 1 165 ? -5.953 -3.315 -11.080 1.00 92.06 165 ILE A CA 1
ATOM 1347 C C . ILE A 1 165 ? -4.457 -2.991 -11.126 1.00 92.06 165 ILE A C 1
ATOM 1349 O O . ILE A 1 165 ? -3.946 -2.635 -12.188 1.00 92.06 165 ILE A O 1
ATOM 1353 N N . PHE A 1 166 ? -3.735 -3.147 -10.014 1.00 92.62 166 PHE A N 1
ATOM 1354 C CA . PHE A 1 166 ? -2.314 -2.790 -9.946 1.00 92.62 166 PHE A CA 1
ATOM 1355 C C . PHE A 1 166 ? -1.441 -3.683 -10.836 1.00 92.62 166 PHE A C 1
ATOM 1357 O O . PHE A 1 166 ? -0.573 -3.189 -11.553 1.00 92.62 166 PHE A O 1
ATOM 1364 N N . ILE A 1 167 ? -1.697 -4.991 -10.885 1.00 93.25 167 ILE A N 1
ATOM 1365 C CA . ILE A 1 167 ? -0.977 -5.875 -11.810 1.00 93.25 167 ILE A CA 1
ATOM 1366 C C . ILE A 1 167 ? -1.317 -5.539 -13.268 1.00 93.25 167 ILE A C 1
ATOM 1368 O O . ILE A 1 167 ? -0.415 -5.490 -14.105 1.00 93.25 167 ILE A O 1
ATOM 1372 N N . GLY A 1 168 ? -2.583 -5.245 -13.578 1.00 91.75 168 GLY A N 1
ATOM 1373 C CA . GLY A 1 168 ? -2.993 -4.810 -14.913 1.00 91.75 168 GLY A CA 1
ATOM 1374 C C . GLY A 1 168 ? -2.278 -3.531 -15.357 1.00 91.75 168 GLY A C 1
ATOM 1375 O O . GLY A 1 168 ? -1.708 -3.489 -16.448 1.00 91.75 168 GLY A O 1
ATOM 1376 N N . LEU A 1 169 ? -2.237 -2.513 -14.492 1.00 91.56 169 LEU A N 1
ATOM 1377 C CA . LEU A 1 169 ? -1.522 -1.258 -14.744 1.00 91.56 169 LEU A CA 1
ATOM 1378 C C . LEU A 1 169 ? -0.019 -1.484 -14.929 1.00 91.56 169 LEU A C 1
ATOM 1380 O O . LEU A 1 169 ? 0.573 -0.888 -15.831 1.00 91.56 169 LEU A O 1
ATOM 1384 N N . LEU A 1 170 ? 0.582 -2.378 -14.137 1.00 92.38 170 LEU A N 1
ATOM 1385 C CA . LEU A 1 170 ? 1.988 -2.744 -14.275 1.00 92.38 170 LEU A CA 1
ATOM 1386 C C . LEU A 1 170 ? 2.291 -3.347 -15.647 1.00 92.38 170 LEU A C 1
ATOM 1388 O O . LEU A 1 170 ? 3.180 -2.868 -16.352 1.00 92.38 170 LEU A O 1
ATOM 1392 N N . VAL A 1 171 ? 1.528 -4.363 -16.053 1.00 91.62 171 VAL A N 1
ATOM 1393 C CA . VAL A 1 171 ? 1.715 -5.047 -17.341 1.00 91.62 171 VAL A CA 1
ATOM 1394 C C . VAL A 1 171 ? 1.513 -4.079 -18.507 1.00 91.62 171 VAL A C 1
ATOM 1396 O O . VAL A 1 171 ? 2.343 -4.024 -19.419 1.00 91.62 171 VAL A O 1
ATOM 1399 N N . VAL A 1 172 ? 0.445 -3.279 -18.473 1.00 90.44 172 VAL A N 1
ATOM 1400 C CA . VAL A 1 172 ? 0.139 -2.299 -19.525 1.00 90.44 172 VAL A CA 1
ATOM 1401 C C . VAL A 1 172 ? 1.223 -1.224 -19.612 1.00 90.44 172 VAL A C 1
ATOM 1403 O O . VAL A 1 172 ? 1.647 -0.877 -20.716 1.00 90.44 172 VAL A O 1
ATOM 1406 N N . GLY A 1 173 ? 1.690 -0.704 -18.476 1.00 88.50 173 GLY A N 1
ATOM 1407 C CA . GLY A 1 173 ? 2.731 0.318 -18.445 1.00 88.50 173 GLY A CA 1
ATOM 1408 C C . GLY A 1 173 ? 4.078 -0.202 -18.957 1.00 88.50 173 GLY A C 1
ATOM 1409 O O . GLY A 1 173 ? 4.689 0.448 -19.805 1.00 88.50 173 GLY A O 1
ATOM 1410 N N . LEU A 1 174 ? 4.501 -1.400 -18.537 1.00 90.06 174 LEU A N 1
ATOM 1411 C CA . LEU A 1 174 ? 5.751 -2.015 -19.005 1.00 90.06 174 LEU A CA 1
ATOM 1412 C C . LEU A 1 174 ? 5.710 -2.339 -20.500 1.00 90.06 174 LEU A C 1
ATOM 1414 O O . LEU A 1 174 ? 6.670 -2.059 -21.212 1.00 90.06 174 LEU A O 1
ATOM 1418 N N . THR A 1 175 ? 4.587 -2.867 -20.996 1.00 88.19 175 THR A N 1
ATOM 1419 C CA . THR A 1 175 ? 4.419 -3.166 -22.429 1.00 88.19 175 THR A CA 1
ATOM 1420 C C . THR A 1 175 ? 4.575 -1.900 -23.272 1.00 88.19 175 THR A C 1
ATOM 1422 O O . THR A 1 175 ? 5.232 -1.914 -24.309 1.00 88.19 175 THR A O 1
ATOM 1425 N N . LYS A 1 176 ? 4.015 -0.772 -22.817 1.00 85.19 176 LYS A N 1
ATOM 1426 C CA . LYS A 1 176 ? 4.155 0.514 -23.517 1.00 85.19 176 LYS A CA 1
ATOM 1427 C C . LYS A 1 176 ? 5.577 1.069 -23.447 1.00 85.19 176 LYS A C 1
ATOM 1429 O O . LYS A 1 176 ? 6.041 1.641 -24.429 1.00 85.19 176 LYS A O 1
ATOM 1434 N N . MET A 1 177 ? 6.266 0.902 -22.317 1.00 84.88 177 MET A N 1
ATOM 1435 C CA . MET A 1 177 ? 7.674 1.288 -22.191 1.00 84.88 177 MET A CA 1
ATOM 1436 C C . MET A 1 177 ? 8.575 0.501 -23.151 1.00 84.88 177 MET A C 1
ATOM 1438 O O . MET A 1 177 ? 9.439 1.108 -23.781 1.00 84.88 177 MET A O 1
ATOM 1442 N N . ASP A 1 178 ? 8.349 -0.807 -23.302 1.00 85.81 178 ASP A N 1
ATOM 1443 C CA . ASP A 1 178 ? 9.106 -1.661 -24.229 1.00 85.81 178 ASP A CA 1
ATOM 1444 C C . ASP A 1 178 ? 8.874 -1.266 -25.695 1.00 85.81 178 ASP A C 1
ATOM 1446 O O . ASP A 1 178 ? 9.831 -1.096 -26.450 1.00 85.81 178 ASP A O 1
ATOM 1450 N N . LEU A 1 179 ? 7.615 -1.030 -26.090 1.00 84.69 179 LEU A N 1
ATOM 1451 C CA . LEU A 1 179 ? 7.284 -0.561 -27.442 1.00 84.69 179 LEU A CA 1
ATOM 1452 C C . LEU A 1 179 ? 7.993 0.758 -27.774 1.00 84.69 179 LEU A C 1
ATOM 1454 O O . LEU A 1 179 ? 8.594 0.881 -28.837 1.00 84.69 179 LEU A O 1
ATOM 1458 N N . ARG A 1 180 ? 7.997 1.716 -26.841 1.00 75.12 180 ARG A N 1
ATOM 1459 C CA . ARG A 1 180 ? 8.663 3.010 -27.038 1.00 75.12 180 ARG A CA 1
ATOM 1460 C C . ARG A 1 180 ? 10.186 2.891 -27.070 1.00 75.12 180 ARG A C 1
ATOM 1462 O O . ARG A 1 180 ? 10.835 3.606 -27.822 1.00 75.12 180 ARG A O 1
ATOM 1469 N N . GLY A 1 181 ? 10.762 1.993 -26.270 1.00 70.81 181 GLY A N 1
ATOM 1470 C CA . GLY A 1 181 ? 12.201 1.720 -26.290 1.00 70.81 181 GLY A CA 1
ATOM 1471 C C . GLY A 1 181 ? 12.685 1.187 -27.641 1.00 70.81 181 GLY A C 1
ATOM 1472 O O . GLY A 1 181 ? 13.799 1.498 -28.049 1.00 70.81 181 GLY A O 1
ATOM 1473 N N . LYS A 1 182 ? 11.831 0.442 -28.354 1.00 69.25 182 LYS A N 1
ATOM 1474 C CA . LYS A 1 182 ? 12.111 -0.089 -29.697 1.00 69.25 182 LYS A CA 1
ATOM 1475 C C . LYS A 1 182 ? 11.930 0.927 -30.826 1.00 69.25 182 LYS A C 1
ATOM 1477 O O . LYS A 1 182 ? 12.515 0.733 -31.877 1.00 69.25 182 LYS A O 1
ATOM 1482 N N . GLU A 1 183 ? 11.139 1.984 -30.634 1.00 61.59 183 GLU A N 1
ATOM 1483 C CA . GLU A 1 183 ? 10.952 3.051 -31.637 1.00 61.59 183 GLU A CA 1
ATOM 1484 C C . GLU A 1 183 ? 12.115 4.057 -31.681 1.00 61.59 183 GLU A C 1
ATOM 1486 O O . GLU A 1 183 ? 12.260 4.788 -32.657 1.00 61.59 183 GLU A O 1
ATOM 1491 N N . VAL A 1 184 ? 12.919 4.133 -30.616 1.00 57.12 184 VAL A N 1
ATOM 1492 C CA . VAL A 1 184 ? 14.031 5.094 -30.479 1.00 57.12 184 VAL A CA 1
ATOM 1493 C C . VAL A 1 184 ? 15.378 4.503 -30.944 1.00 57.12 184 VAL A C 1
ATOM 1495 O O . VAL A 1 184 ? 16.349 5.250 -31.071 1.00 57.12 184 VAL A O 1
ATOM 1498 N N . LEU A 1 185 ? 15.444 3.192 -31.208 1.00 45.25 185 LEU A N 1
ATOM 1499 C CA . LEU A 1 185 ? 16.636 2.468 -31.675 1.00 45.25 185 LEU A CA 1
ATOM 1500 C C . LEU A 1 185 ? 16.557 2.177 -33.180 1.00 45.25 185 LEU A C 1
ATOM 1502 O O . LEU A 1 185 ? 17.610 2.289 -33.846 1.00 45.25 185 LEU A O 1
#